Protein 3OCJ (pdb70)

Solvent-accessible surface area: 14126 Å² total

Foldseek 3Di:
DDPVVVDPLVVLLVCLVQLLCLLVVVADDVPAGSVRLNVLSVLLVVDPVSSVLQRPQADALVRLACLLPDDQPDDDGDPSRSCVSPAAPVSVFVNVQLVVLLVVCQVQAAAQFEEEEVQQQAHSVLPHDCPHHHNYAYEHEEQDVVSVVNNLVVCVPGPCSVRYDYYNDDLLPQAAAQAGQEYEYEDDQLLDQDLVSVLSSLLSVLRNHHAFGKYKYKFFADDVVVDVQTQFDVQHDVVSNVVNCSCCVRRSVHSSHNHDDPVSVVVSNVVSQWDDKDWDADPRRGMIMIMTTHHD

B-factor: mean 21.92, std 10.04, range [8.94, 68.13]

Secondary structure (DSSP, 8-state):
------S-HHHHHH--HHHHHHHHHH--BTTB-HHHHHHHHHHHHHSHHHHHHHHHSS--HHHHHHHHHPPTT-S---HHHHHHHHH-HHHHHHHHHHHHHHHHHHHH--TT-EEEETT----TGGGS--TT-TT-EEEEEES-HHHHHHHHHHHTTSTTGGGEEEEE--GGG----S-EEEEE--SSGGG---HHHHHHHHHHHHHHEEEEEEEEEE-PPPPTTT-TT------S-HHHHHHHHHIIIIII--S------HHHHHHHHHHTT-EEEEEE--TTSSS-EEEEEPP-

InterPro domains:
  IPR029063 S-adenosyl-L-methionine-dependent methyltransferase superfamily [G3DSA:3.40.50.150] (1-302)
  IPR029063 S-adenosyl-L-methionine-dependent methyltransferase superfamily [SSF53335] (98-298)
  IPR041698 Methyltransferase domain 25 [PF13649] (125-218)

Radius of gyration: 19.68 Å; Cα contacts (8 Å, |Δi|>4): 519; chains: 1; bounding box: 45×53×44 Å

CATH classification: 3.40.50.150

Structure (mmCIF, N/CA/C/O backbone):
data_3OCJ
#
_entry.id   3OCJ
#
_cell.length_a   48.233
_cell.length_b   49.312
_cell.length_c   145.053
_cell.angle_alpha   90.00
_cell.angle_beta   90.00
_cell.angle_gamma   90.00
#
_symmetry.space_group_name_H-M   'P 2 2 21'
#
loop_
_entity.id
_entity.type
_entity.pdbx_description
1 polymer 'Putative exported protein'
2 non-polymer GLYCEROL
3 non-polymer 'PALMITIC ACID'
4 water water
#
loop_
_atom_site.group_PDB
_atom_site.id
_atom_site.type_symbol
_atom_site.label_atom_id
_atom_site.label_alt_id
_atom_site.label_comp_id
_atom_site.label_asym_id
_atom_site.label_entity_id
_atom_site.label_seq_id
_atom_site.pdbx_PDB_ins_code
_atom_site.Cartn_x
_atom_site.Cartn_y
_atom_site.Cartn_z
_atom_site.occupancy
_atom_site.B_iso_or_equiv
_atom_site.auth_seq_id
_atom_site.auth_comp_id
_atom_site.auth_asym_id
_atom_site.auth_atom_id
_atom_site.pdbx_PDB_model_num
ATOM 1 N N . ALA A 1 3 ? 15.263 13.871 36.210 1.00 30.26 0 ALA A N 1
ATOM 2 C CA . ALA A 1 3 ? 15.321 15.256 35.745 1.00 30.41 0 ALA A CA 1
ATOM 3 C C . ALA A 1 3 ? 16.737 15.825 35.817 1.00 29.28 0 ALA A C 1
ATOM 4 O O . ALA A 1 3 ? 17.560 15.384 36.623 1.00 28.08 0 ALA A O 1
ATOM 14 N N . SER A 1 5 ? 17.886 18.657 36.911 1.00 24.24 2 SER A N 1
ATOM 15 C CA . SER A 1 5 ? 18.181 19.194 38.238 1.00 26.51 2 SER A CA 1
ATOM 16 C C . SER A 1 5 ? 17.066 18.756 39.172 1.00 24.00 2 SER A C 1
ATOM 17 O O . SER A 1 5 ? 15.964 18.457 38.712 1.00 29.83 2 SER A O 1
ATOM 20 N N . PRO A 1 6 ? 17.326 18.715 40.484 1.00 27.90 3 PRO A N 1
ATOM 21 C CA . PRO A 1 6 ? 18.528 19.096 41.235 1.00 20.84 3 PRO A CA 1
ATOM 22 C C . PRO A 1 6 ? 19.826 18.358 40.893 1.00 28.98 3 PRO A C 1
ATOM 23 O O . PRO A 1 6 ? 19.788 17.161 40.578 1.00 27.95 3 PRO A O 1
ATOM 27 N N . SER A 1 7 ? 20.947 19.082 41.015 1.00 18.26 4 SER A N 1
ATOM 28 C CA . SER A 1 7 ? 22.300 18.618 40.689 1.00 25.96 4 SER A CA 1
ATOM 29 C C . SER A 1 7 ? 22.398 17.685 39.480 1.00 38.42 4 SER A C 1
ATOM 30 O O . SER A 1 7 ? 21.909 16.552 39.515 1.00 53.06 4 SER A O 1
ATOM 33 N N . SER A 1 11 ? 22.591 23.453 41.372 1.00 51.52 8 SER A N 1
ATOM 34 C CA . SER A 1 11 ? 21.496 23.827 42.252 1.00 40.34 8 SER A CA 1
ATOM 35 C C . SER A 1 11 ? 20.925 22.617 42.958 1.00 33.08 8 SER A C 1
ATOM 36 O O . SER A 1 11 ? 20.452 21.676 42.319 1.00 24.27 8 SER A O 1
ATOM 39 N N . HIS A 1 12 ? 20.980 22.685 44.282 1.00 17.93 9 HIS A N 1
ATOM 40 C CA . HIS A 1 12 ? 20.440 21.703 45.211 1.00 19.91 9 HIS A CA 1
ATOM 41 C C . HIS A 1 12 ? 18.947 21.919 45.493 1.00 20.12 9 HIS A C 1
ATOM 42 O O . HIS A 1 12 ? 18.379 21.273 46.364 1.00 32.09 9 HIS A O 1
ATOM 49 N N . ARG A 1 13 ? 18.327 22.837 44.766 1.00 17.92 10 ARG A N 1
ATOM 50 C CA . ARG A 1 13 ? 16.925 23.173 45.008 1.00 15.96 10 ARG A CA 1
ATOM 51 C C . ARG A 1 13 ? 16.030 22.326 44.122 1.00 14.72 10 ARG A C 1
ATOM 52 O O . ARG A 1 13 ? 16.488 21.759 43.137 1.00 18.41 10 ARG A O 1
ATOM 60 N N . ALA A 1 14 ? 14.751 22.247 44.471 1.00 15.05 11 ALA A N 1
ATOM 61 C CA . ALA A 1 14 ? 13.778 21.668 43.548 1.00 14.79 11 ALA A CA 1
ATOM 62 C C . ALA A 1 14 ? 13.772 22.456 42.243 1.00 14.62 11 ALA A C 1
ATOM 63 O O . ALA A 1 14 ? 13.873 23.689 42.243 1.00 14.84 11 ALA A O 1
ATOM 65 N N . ALA A 1 15 ? 13.620 21.756 41.122 1.00 14.17 12 ALA A N 1
ATOM 66 C CA . ALA A 1 15 ? 13.554 22.437 39.835 1.00 16.74 12 ALA A CA 1
ATOM 67 C C . ALA A 1 15 ? 12.424 23.466 39.796 1.00 13.77 12 ALA A C 1
ATOM 68 O O . ALA A 1 15 ? 12.564 24.525 39.178 1.00 16.30 12 ALA A O 1
ATOM 70 N N . SER A 1 16 ? 11.314 23.184 40.468 1.00 13.64 13 SER A N 1
ATOM 71 C CA . SER A 1 16 ? 10.209 24.130 40.482 1.00 17.04 13 SER A CA 1
ATOM 72 C C . SER A 1 16 ? 10.626 25.459 41.124 1.00 16.69 13 SER A C 1
ATOM 73 O O . SER A 1 16 ? 10.160 26.520 40.727 1.00 16.94 13 SER A O 1
ATOM 76 N N . ALA A 1 17 ? 11.501 25.405 42.130 1.00 15.74 14 ALA A N 1
ATOM 77 C CA . ALA A 1 17 ? 11.945 26.634 42.787 1.00 14.18 14 ALA A CA 1
ATOM 78 C C . ALA A 1 17 ? 12.838 27.448 41.853 1.00 14.00 14 ALA A C 1
ATOM 79 O O . ALA A 1 17 ? 12.668 28.668 41.719 1.00 17.20 14 ALA A O 1
ATOM 81 N N . ASP A 1 18 ? 13.793 26.792 41.205 1.00 14.38 15 ASP A N 1
ATOM 82 C CA . ASP A 1 18 ? 14.644 27.491 40.246 1.00 14.16 15 ASP A CA 1
ATOM 83 C C . ASP A 1 18 ? 13.831 28.013 39.062 1.00 15.90 15 ASP A C 1
ATOM 84 O O . ASP A 1 18 ? 14.078 29.121 38.570 1.00 15.73 15 ASP A O 1
ATOM 89 N N . LEU A 1 19 ? 12.844 27.238 38.620 1.00 16.21 16 LEU A N 1
ATOM 90 C CA . LEU A 1 19 ? 12.014 27.669 37.496 1.00 17.65 16 LEU A CA 1
ATOM 91 C C . LEU A 1 19 ? 11.288 28.967 37.826 1.00 17.05 16 LEU A C 1
ATOM 92 O O . LEU A 1 19 ? 11.245 29.884 37.010 1.00 17.96 16 LEU A O 1
ATOM 97 N N . ALA A 1 20 ? 10.706 29.052 39.018 1.00 16.65 17 ALA A N 1
ATOM 98 C CA . ALA A 1 20 ? 9.998 30.267 39.387 1.00 17.06 17 ALA A CA 1
ATOM 99 C C . ALA A 1 20 ? 10.932 31.468 39.296 1.00 16.99 17 ALA A C 1
ATOM 100 O O . ALA A 1 20 ? 10.515 32.554 38.903 1.00 18.98 17 ALA A O 1
ATOM 102 N N . GLY A 1 21 ? 12.192 31.267 39.681 1.00 17.97 18 GLY A N 1
ATOM 103 C CA . GLY A 1 21 ? 13.196 32.317 39.592 1.00 18.12 18 GLY A CA 1
ATOM 104 C C . GLY A 1 21 ? 13.489 32.717 38.154 1.00 17.32 18 GLY A C 1
ATOM 105 O O . GLY A 1 21 ? 13.563 33.907 37.828 1.00 19.85 18 GLY A O 1
ATOM 114 N N . VAL A 1 23 ? 11.541 32.377 35.606 1.00 18.49 20 VAL A N 1
ATOM 115 C CA . VAL A 1 23 ? 10.346 33.037 35.090 1.00 20.47 20 VAL A CA 1
ATOM 116 C C . VAL A 1 23 ? 10.258 34.478 35.591 1.00 20.03 20 VAL A C 1
ATOM 117 O O . VAL A 1 23 ? 9.945 35.384 34.820 1.00 20.55 20 VAL A O 1
ATOM 121 N N A ARG A 1 24 ? 10.537 34.683 36.875 0.44 19.03 21 ARG A N 1
ATOM 122 N N B ARG A 1 24 ? 10.541 34.681 36.877 0.56 18.53 21 ARG A N 1
ATOM 123 C CA A ARG A 1 24 ? 10.564 36.030 37.438 0.44 22.15 21 ARG A CA 1
ATOM 124 C CA B ARG A 1 24 ? 10.560 36.027 37.449 0.56 22.07 21 ARG A CA 1
ATOM 125 C C A ARG A 1 24 ? 11.541 36.920 36.681 0.44 22.71 21 ARG A C 1
ATOM 126 C C B ARG A 1 24 ? 11.549 36.928 36.714 0.56 22.60 21 ARG A C 1
ATOM 127 O O A ARG A 1 24 ? 11.213 38.051 36.321 0.44 24.41 21 ARG A O 1
ATOM 128 O O B ARG A 1 24 ? 11.234 38.073 36.396 0.56 25.14 21 ARG A O 1
ATOM 143 N N . GLN A 1 25 ? 12.743 36.405 36.445 1.00 21.11 22 GLN A N 1
ATOM 144 C CA . GLN A 1 25 ? 13.779 37.169 35.746 1.00 22.71 22 GLN A CA 1
ATOM 145 C C . GLN A 1 25 ? 13.365 37.537 34.322 1.00 27.41 22 GLN A C 1
ATOM 146 O O . GLN A 1 25 ? 13.620 38.648 33.860 1.00 22.48 22 GLN A O 1
ATOM 152 N N . ALA A 1 26 ? 12.724 36.605 33.629 1.00 20.36 23 ALA A N 1
ATOM 153 C CA . ALA A 1 26 ? 12.247 36.875 32.281 1.00 20.63 23 ALA A CA 1
ATOM 154 C C . ALA A 1 26 ? 11.134 37.917 32.321 1.00 24.88 23 ALA A C 1
ATOM 155 O O . ALA A 1 26 ? 11.069 38.801 31.459 1.00 23.76 23 ALA A O 1
ATOM 157 N N . ARG A 1 27 ? 10.260 37.814 33.320 1.00 19.92 24 ARG A N 1
ATOM 158 C CA . ARG A 1 27 ? 9.171 38.774 33.461 1.00 21.60 24 ARG A CA 1
ATOM 159 C C . ARG A 1 27 ? 9.726 40.176 33.694 1.00 26.70 24 ARG A C 1
ATOM 160 O O . ARG A 1 27 ? 9.236 41.149 33.115 1.00 25.44 24 ARG A O 1
ATOM 168 N N . GLN A 1 28 ? 10.759 40.278 34.527 1.00 27.92 25 GLN A N 1
ATOM 169 C CA A GLN A 1 28 ? 11.367 41.575 34.790 0.59 31.30 25 GLN A CA 1
ATOM 170 C CA B GLN A 1 28 ? 11.413 41.557 34.803 0.41 32.37 25 GLN A CA 1
ATOM 171 C C . GLN A 1 28 ? 11.996 42.166 33.534 1.00 31.05 25 GLN A C 1
ATOM 172 O O . GLN A 1 28 ? 11.910 43.370 33.307 1.00 33.93 25 GLN A O 1
ATOM 183 N N . ARG A 1 29 ? 12.612 41.323 32.711 1.00 24.35 26 ARG A N 1
ATOM 184 C CA . ARG A 1 29 ? 13.209 41.798 31.470 1.00 25.93 26 ARG A CA 1
ATOM 185 C C . ARG A 1 29 ? 12.148 42.352 30.526 1.00 30.39 26 ARG A C 1
ATOM 186 O O . ARG A 1 29 ? 12.410 43.290 29.774 1.00 32.94 26 ARG A O 1
ATOM 194 N N . ILE A 1 30 ? 10.952 41.770 30.569 1.00 27.18 27 ILE A N 1
ATOM 195 C CA . ILE A 1 30 ? 9.839 42.253 29.757 1.00 27.14 27 ILE A CA 1
ATOM 196 C C . ILE A 1 30 ? 9.352 43.602 30.281 1.00 28.06 27 ILE A C 1
ATOM 197 O O . ILE A 1 30 ? 9.225 44.565 29.522 1.00 31.55 27 ILE A O 1
ATOM 202 N N . LEU A 1 31 ? 9.081 43.664 31.580 1.00 26.68 28 LEU A N 1
ATOM 203 C CA . LEU A 1 31 ? 8.537 44.875 32.189 1.00 29.97 28 LEU A CA 1
ATOM 204 C C . LEU A 1 31 ? 9.494 46.059 32.100 1.00 39.90 28 LEU A C 1
ATOM 205 O O . LEU A 1 31 ? 9.063 47.199 31.925 1.00 37.11 28 LEU A O 1
ATOM 210 N N . LEU A 1 32 ? 10.789 45.787 32.223 1.00 40.54 29 LEU A N 1
ATOM 211 C CA . LEU A 1 32 ? 11.795 46.844 32.218 1.00 47.44 29 LEU A CA 1
ATOM 212 C C . LEU A 1 32 ? 12.144 47.336 30.815 1.00 49.46 29 LEU A C 1
ATOM 213 O O . LEU A 1 32 ? 12.541 48.489 30.641 1.00 53.59 2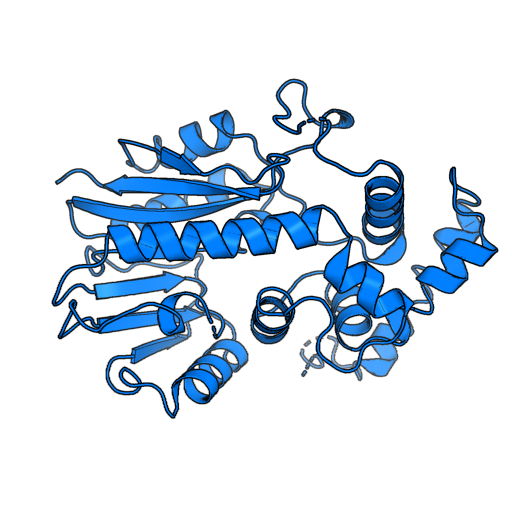9 LEU A O 1
ATOM 218 N N . GLN A 1 33 ? 11.997 46.468 29.818 1.00 37.45 30 GLN A N 1
ATOM 219 C CA . GLN A 1 33 ? 12.417 46.801 28.458 1.00 36.04 30 GLN A CA 1
ATOM 220 C C . GLN A 1 33 ? 11.255 47.198 27.542 1.00 39.46 30 GLN A C 1
ATOM 221 O O . GLN A 1 33 ? 11.461 47.825 26.504 1.00 42.80 30 GLN A O 1
ATOM 227 N N . GLY A 1 34 ? 10.039 46.828 27.933 1.00 37.71 31 GLY A N 1
ATOM 228 C CA . GLY A 1 34 ? 8.840 47.277 27.244 1.00 35.35 31 GLY A CA 1
ATOM 229 C C . GLY A 1 34 ? 8.530 46.639 25.902 1.00 34.50 31 GLY A C 1
ATOM 230 O O . GLY A 1 34 ? 9.040 45.568 25.573 1.00 30.04 31 GLY A O 1
ATOM 231 N N . ASN A 1 35 ? 7.681 47.312 25.128 1.00 30.46 32 ASN A N 1
ATOM 232 C CA . ASN A 1 35 ? 7.209 46.812 23.842 1.00 25.88 32 ASN A CA 1
ATOM 233 C C . ASN A 1 35 ? 8.329 46.539 22.836 1.00 28.00 32 ASN A C 1
ATOM 234 O O . ASN A 1 35 ? 9.397 47.148 22.895 1.00 35.53 32 ASN A O 1
ATOM 239 N N . VAL A 1 36 ? 8.074 45.618 21.914 1.00 26.07 33 VAL A N 1
ATOM 240 C CA . VAL A 1 36 ? 8.909 45.461 20.729 1.00 33.82 33 VAL A CA 1
ATOM 241 C C . VAL A 1 36 ? 7.973 45.454 19.525 1.00 33.89 33 VAL A C 1
ATOM 242 O O . VAL A 1 36 ? 6.771 45.242 19.680 1.00 31.90 33 VAL A O 1
ATOM 246 N N . PRO A 1 37 ? 8.510 45.699 18.321 1.00 36.50 34 PRO A N 1
ATOM 247 C CA . PRO A 1 37 ? 7.643 45.677 17.138 1.00 40.03 34 PRO A CA 1
ATOM 248 C C . PRO A 1 37 ? 6.896 44.351 17.011 1.00 40.58 34 PRO A C 1
ATOM 249 O O . PRO A 1 37 ? 7.529 43.303 16.877 1.00 39.99 34 PRO A O 1
ATOM 253 N N . GLY A 1 38 ? 5.568 44.399 17.067 1.00 39.35 35 GLY A N 1
ATOM 254 C CA . GLY A 1 38 ? 4.754 43.209 16.889 1.00 38.59 35 GLY A CA 1
ATOM 255 C C . GLY A 1 38 ? 4.308 42.544 18.182 1.00 33.53 35 GLY A C 1
ATOM 256 O O . GLY A 1 38 ? 3.362 41.756 18.182 1.00 35.11 35 GLY A O 1
ATOM 257 N N . PHE A 1 39 ? 4.985 42.863 19.281 1.00 30.76 36 PHE A N 1
ATOM 258 C CA . PHE A 1 39 ? 4.690 42.247 20.571 1.00 27.05 36 PHE A CA 1
ATOM 259 C C . PHE A 1 39 ? 4.762 43.260 21.709 1.00 25.48 36 PHE A C 1
ATOM 260 O O . PHE A 1 39 ? 5.852 43.617 22.154 1.00 26.57 36 PHE A O 1
ATOM 268 N N . ASP A 1 40 ? 3.608 43.719 22.188 1.00 29.15 37 ASP A N 1
ATOM 269 C CA . ASP A 1 40 ? 3.599 44.619 23.336 1.00 27.17 37 ASP A CA 1
ATOM 270 C C . ASP A 1 40 ? 3.864 43.828 24.614 1.00 26.32 37 ASP A C 1
ATOM 271 O O . ASP A 1 40 ? 3.980 42.597 24.572 1.00 24.85 37 ASP A O 1
ATOM 276 N N . VAL A 1 41 ? 3.997 44.533 25.734 1.00 27.22 38 VAL A N 1
ATOM 277 C CA . VAL A 1 41 ? 4.330 43.909 27.015 1.00 26.05 38 VAL A CA 1
ATOM 278 C C . VAL A 1 41 ? 3.378 42.770 27.383 1.00 27.55 38 VAL A C 1
ATOM 279 O O . VAL A 1 41 ? 3.815 41.683 27.781 1.00 25.25 38 VAL A O 1
ATOM 283 N N . ALA A 1 42 ? 2.079 43.022 27.253 1.00 26.66 39 ALA A N 1
ATOM 284 C CA . ALA A 1 42 ? 1.074 42.007 27.549 1.00 31.35 39 ALA A CA 1
ATOM 285 C C . ALA A 1 42 ? 1.283 40.757 26.704 1.00 26.76 39 ALA A C 1
ATOM 286 O O . ALA A 1 42 ? 1.197 39.637 27.207 1.00 26.99 39 ALA A O 1
ATOM 288 N N . ARG A 1 43 ? 1.568 40.949 25.419 1.00 26.41 40 ARG A N 1
ATOM 289 C CA . ARG A 1 43 ? 1.772 39.825 24.515 1.00 23.37 40 ARG A CA 1
ATOM 290 C C . ARG A 1 43 ? 3.024 39.043 24.900 1.00 22.88 40 ARG A C 1
ATOM 291 O O . ARG A 1 43 ? 3.026 37.816 24.882 1.00 23.90 40 ARG A O 1
ATOM 299 N N . GLN A 1 44 ? 4.081 39.759 25.270 1.00 23.46 41 GLN A N 1
ATOM 300 C CA . GLN A 1 44 ? 5.315 39.115 25.698 1.00 23.83 41 GLN A CA 1
ATOM 301 C C . GLN A 1 44 ? 5.082 38.275 26.945 1.00 22.23 41 GLN A C 1
ATOM 302 O O . GLN A 1 44 ? 5.645 37.183 27.086 1.00 20.92 41 GLN A O 1
ATOM 308 N N . ILE A 1 45 ? 4.251 38.787 27.847 1.00 23.03 42 ILE A N 1
ATOM 309 C CA . ILE A 1 45 ? 3.923 38.065 29.068 1.00 23.37 42 ILE A CA 1
ATOM 310 C C . ILE A 1 45 ? 3.145 36.799 28.722 1.00 22.33 42 ILE A C 1
ATOM 311 O O . ILE A 1 45 ? 3.359 35.747 29.326 1.00 22.80 42 ILE A O 1
ATOM 316 N N . GLU A 1 46 ? 2.266 36.894 27.728 1.00 23.97 43 GLU A N 1
ATOM 317 C CA . GLU A 1 46 ? 1.555 35.716 27.239 1.00 24.24 43 GLU A CA 1
ATOM 318 C C . GLU A 1 46 ? 2.517 34.685 26.649 1.00 21.97 43 GLU A C 1
ATOM 319 O O . GLU A 1 46 ? 2.348 33.481 26.842 1.00 23.81 43 GLU A O 1
ATOM 325 N N . LEU A 1 47 ? 3.519 35.156 25.916 1.00 22.14 44 LEU A N 1
ATOM 326 C CA . LEU A 1 47 ? 4.516 34.255 25.355 1.00 21.5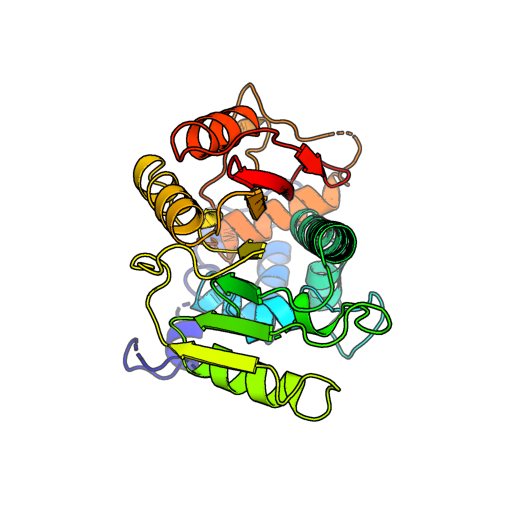3 44 LEU A CA 1
ATOM 327 C C . LEU A 1 47 ? 5.294 33.554 26.470 1.00 18.94 44 LEU A C 1
ATOM 328 O O . LEU A 1 47 ? 5.525 32.345 26.413 1.00 18.96 44 LEU A O 1
ATOM 333 N N . LEU A 1 48 ? 5.691 34.314 27.482 1.00 18.83 45 LEU A N 1
ATOM 334 C CA . LEU A 1 48 ? 6.399 33.747 28.626 1.00 18.91 45 LEU A CA 1
ATOM 335 C C . LEU A 1 48 ? 5.545 32.679 29.316 1.00 20.43 45 LEU A C 1
ATOM 336 O O . LEU A 1 48 ? 6.049 31.617 29.694 1.00 19.09 45 LEU A O 1
ATOM 341 N N A HIS A 1 49 ? 4.256 32.960 29.479 0.45 20.46 46 HIS A N 1
ATOM 342 N N B HIS A 1 49 ? 4.254 32.952 29.464 0.55 20.12 46 HIS A N 1
ATOM 343 C CA A HIS A 1 49 ? 3.340 31.987 30.062 0.45 22.86 46 HIS A CA 1
ATOM 344 C CA B HIS A 1 49 ? 3.343 31.987 30.066 0.55 22.96 46 HIS A CA 1
ATOM 345 C C A HIS A 1 49 ? 3.290 30.709 29.231 0.45 20.94 46 HIS A C 1
ATOM 346 C C B HIS A 1 49 ? 3.259 30.710 29.232 0.55 20.82 46 HIS A C 1
ATOM 347 O O A HIS A 1 49 ? 3.289 29.604 29.777 0.45 22.37 46 HIS A O 1
ATOM 348 O O B HIS A 1 49 ? 3.208 29.606 29.778 0.55 22.29 46 HIS A O 1
ATOM 361 N N . GLY A 1 50 ? 3.242 30.863 27.912 1.00 20.77 47 GLY A N 1
ATOM 362 C CA . GLY A 1 50 ? 3.232 29.721 27.015 1.00 21.12 47 GLY A CA 1
ATOM 363 C C . GLY A 1 50 ? 4.465 28.858 27.229 1.00 20.70 47 GLY A C 1
ATOM 364 O O . GLY A 1 50 ? 4.373 27.630 27.304 1.00 24.39 47 GLY A O 1
ATOM 365 N N . LEU A 1 51 ? 5.628 29.494 27.341 1.00 20.48 48 LEU A N 1
ATOM 366 C CA . LEU A 1 51 ? 6.849 28.758 27.650 1.00 20.87 48 LEU A CA 1
ATOM 367 C C . LEU A 1 51 ? 6.730 28.001 28.962 1.00 19.58 48 LEU A C 1
ATOM 368 O O . LEU A 1 51 ? 7.074 26.821 29.046 1.00 19.70 48 LEU A O 1
ATOM 373 N N . ALA A 1 52 ? 6.253 28.687 29.995 1.00 17.11 49 ALA A N 1
ATOM 374 C CA . ALA A 1 52 ? 6.208 28.103 31.328 1.00 20.28 49 ALA A CA 1
ATOM 375 C C . ALA A 1 52 ? 5.197 26.962 31.444 1.00 22.75 49 ALA A C 1
ATOM 376 O O . ALA A 1 52 ? 5.307 26.124 32.341 1.00 22.02 49 ALA A O 1
ATOM 378 N N . GLU A 1 53 ? 4.215 26.941 30.548 1.00 20.27 50 GLU A N 1
ATOM 379 C CA . GLU A 1 53 ? 3.188 25.905 30.554 1.00 21.79 50 GLU A CA 1
ATOM 380 C C . GLU A 1 53 ? 3.620 24.667 29.779 1.00 18.24 50 GLU A C 1
ATOM 381 O O . GLU A 1 53 ? 2.958 23.631 29.848 1.00 23.34 50 GLU A O 1
ATOM 387 N N . SER A 1 54 ? 4.736 24.778 29.062 1.00 16.44 51 SER A N 1
ATOM 388 C CA . SER A 1 54 ? 5.233 23.715 28.201 1.00 17.05 51 SER A CA 1
ATOM 389 C C . SER A 1 54 ? 6.355 22.939 28.876 1.00 15.14 51 SER A C 1
ATOM 390 O O . SER A 1 54 ? 7.229 23.534 29.499 1.00 17.07 51 SER A O 1
ATOM 393 N N . GLU A 1 55 ? 6.357 21.617 28.737 1.00 15.20 52 GLU A N 1
ATOM 394 C CA . GLU A 1 55 ? 7.468 20.838 29.283 1.00 17.12 52 GLU A CA 1
ATOM 395 C C . GLU A 1 55 ? 8.804 21.275 28.670 1.00 14.25 52 GLU A C 1
ATOM 396 O O . GLU A 1 55 ? 9.782 21.496 29.383 1.00 16.26 52 GLU A O 1
ATOM 402 N N . LEU A 1 56 ? 8.855 21.396 27.343 1.00 14.18 53 LEU A N 1
ATOM 403 C CA . LEU A 1 56 ? 10.075 21.840 26.681 1.00 13.75 53 LEU A CA 1
ATOM 404 C C . LEU A 1 56 ? 10.409 23.284 27.068 1.00 14.19 53 LEU A C 1
ATOM 405 O O . LEU A 1 56 ? 11.566 23.627 27.320 1.00 12.64 53 LEU A O 1
ATOM 410 N N . GLY A 1 57 ? 9.381 24.122 27.118 1.00 13.76 54 GLY A N 1
ATOM 411 C CA . GLY A 1 57 ? 9.547 25.511 27.489 1.00 12.45 54 GLY A CA 1
ATOM 412 C C . GLY A 1 57 ? 10.166 25.669 28.864 1.00 13.53 54 GLY A C 1
ATOM 413 O O . GLY A 1 57 ? 11.059 26.493 29.045 1.00 13.58 54 GLY A O 1
ATOM 414 N N . ARG A 1 58 ? 9.675 24.890 29.830 1.00 12.94 55 ARG A N 1
ATOM 415 C CA . ARG A 1 58 ? 10.223 24.926 31.181 1.00 14.29 55 ARG A CA 1
ATOM 416 C C . ARG A 1 58 ? 11.671 24.468 31.195 1.00 14.82 55 ARG A C 1
ATOM 417 O O . ARG A 1 58 ? 12.512 25.067 31.877 1.00 13.88 55 ARG A O 1
ATOM 425 N N . PHE A 1 59 ? 11.969 23.411 30.444 1.00 12.38 56 PHE A N 1
ATOM 426 C CA . PHE A 1 59 ? 13.338 22.914 30.376 1.00 12.68 56 PHE A CA 1
ATOM 427 C C . PHE A 1 59 ? 14.275 24.001 29.836 1.00 15.25 56 PHE A C 1
ATOM 428 O O . PHE A 1 59 ? 15.375 24.212 30.356 1.00 13.46 56 PHE A O 1
ATOM 436 N N . LEU A 1 60 ? 13.839 24.698 28.796 1.00 12.57 57 LEU A N 1
ATOM 437 C CA . LEU A 1 60 ? 14.645 25.765 28.215 1.00 11.24 57 LEU A CA 1
ATOM 438 C C . LEU A 1 60 ? 14.791 26.965 29.146 1.00 11.96 57 LEU A C 1
ATOM 439 O O . LEU A 1 60 ? 15.868 27.536 29.239 1.00 12.77 57 LEU A O 1
ATOM 444 N N . LEU A 1 61 ? 13.725 27.335 29.852 1.00 12.08 58 LEU A N 1
ATOM 445 C CA . LEU A 1 61 ? 13.825 28.453 30.785 1.00 13.23 58 LEU A CA 1
ATOM 446 C C . LEU A 1 61 ? 14.851 28.135 31.866 1.00 13.74 58 LEU A C 1
ATOM 447 O O . LEU A 1 61 ? 15.629 29.001 32.264 1.00 14.93 58 LEU A O 1
ATOM 452 N N . LEU A 1 62 ? 14.836 26.887 32.330 1.00 11.77 59 LEU A N 1
ATOM 453 C CA . LEU A 1 62 ? 15.718 26.450 33.422 1.00 13.77 59 LEU A CA 1
ATOM 454 C C . LEU A 1 62 ? 17.156 26.292 32.967 1.00 11.68 59 LEU A C 1
ATOM 455 O O . LEU A 1 62 ? 18.084 26.774 33.628 1.00 13.42 59 LEU A O 1
ATOM 460 N N . TYR A 1 63 ? 17.350 25.593 31.850 1.00 11.16 60 TYR A N 1
ATOM 461 C CA . TYR A 1 63 ? 18.685 25.114 31.484 1.00 11.28 60 TYR A CA 1
ATOM 462 C C . TYR A 1 63 ? 19.280 25.783 30.252 1.00 13.66 60 TYR A C 1
ATOM 463 O O . TYR A 1 63 ? 20.472 25.630 29.972 1.00 15.07 60 TYR A O 1
ATOM 472 N N . ARG A 1 64 ? 18.442 26.478 29.481 1.00 13.34 61 ARG A N 1
ATOM 473 C CA . ARG A 1 64 ? 18.913 27.348 28.399 1.00 13.28 61 ARG A CA 1
ATOM 474 C C . ARG A 1 64 ? 19.703 26.603 27.319 1.00 13.23 61 ARG A C 1
ATOM 475 O O . ARG A 1 64 ? 20.588 27.151 26.668 1.00 14.37 61 ARG A O 1
ATOM 483 N N . GLY A 1 65 ? 19.341 25.344 27.130 1.00 12.33 62 GLY A N 1
ATOM 484 C CA . GLY A 1 65 ? 19.887 24.532 26.057 1.00 13.68 62 GLY A CA 1
ATOM 485 C C . GLY A 1 65 ? 19.099 23.238 25.962 1.00 14.86 62 GLY A C 1
ATOM 486 O O . GLY A 1 65 ? 18.154 23.015 26.726 1.00 15.24 62 GLY A O 1
ATOM 487 N N . LEU A 1 66 ? 19.479 22.385 25.020 1.00 16.53 63 LEU A N 1
ATOM 488 C CA . LEU A 1 66 ? 18.803 21.116 24.822 1.00 15.48 63 LEU A CA 1
ATOM 489 C C . LEU A 1 66 ? 19.629 19.971 25.372 1.00 18.10 63 LEU A C 1
ATOM 490 O O . LEU A 1 66 ? 20.858 19.969 25.254 1.00 26.40 63 LEU A O 1
ATOM 495 N N . ASN A 1 67 ? 18.956 18.993 25.963 1.00 15.65 64 ASN A N 1
ATOM 496 C CA . ASN A 1 67 ? 19.612 17.745 26.321 1.00 14.98 64 ASN A CA 1
ATOM 497 C C . ASN A 1 67 ? 19.218 16.663 25.324 1.00 14.85 64 ASN A C 1
ATOM 498 O O . ASN A 1 67 ? 18.558 16.938 24.307 1.00 14.92 64 ASN A O 1
ATOM 503 N N . ALA A 1 68 ? 19.582 15.426 25.632 1.00 15.17 65 ALA A N 1
ATOM 504 C CA . ALA A 1 68 ? 19.328 14.329 24.702 1.00 16.57 65 ALA A CA 1
ATOM 505 C C . ALA A 1 68 ? 17.831 14.144 24.480 1.00 16.27 65 ALA A C 1
ATOM 506 O O . ALA A 1 68 ? 17.372 14.020 23.340 1.00 17.09 65 ALA A O 1
ATOM 508 N N .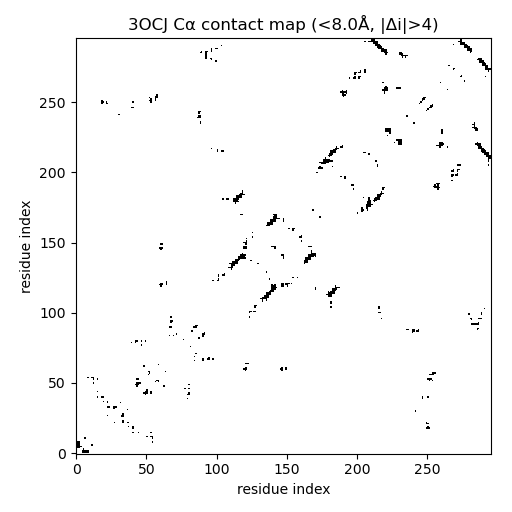 GLU A 1 69 ? 17.074 14.121 25.574 1.00 15.92 66 GLU A N 1
ATOM 509 C CA . GLU A 1 69 ? 15.636 13.907 25.473 1.00 17.35 66 GLU A CA 1
ATOM 510 C C . GLU A 1 69 ? 14.983 14.967 24.606 1.00 13.57 66 GLU A C 1
ATOM 511 O O . GLU A 1 69 ? 14.242 14.650 23.673 1.00 17.11 66 GLU A O 1
ATOM 517 N N . TRP A 1 70 ? 15.244 16.235 24.910 1.00 15.69 67 TRP A N 1
ATOM 518 C CA . TRP A 1 70 ? 14.555 17.303 24.200 1.00 16.55 67 TRP A CA 1
ATOM 519 C C . TRP A 1 70 ? 15.046 17.533 22.773 1.00 16.34 67 TRP A C 1
ATOM 520 O O . TRP A 1 70 ? 14.265 17.924 21.898 1.00 17.31 67 TRP A O 1
ATOM 531 N N . THR A 1 71 ? 16.323 17.269 22.514 1.00 15.33 68 THR A N 1
ATOM 532 C CA . THR A 1 71 ? 16.789 17.259 21.137 1.00 16.01 68 THR A CA 1
ATOM 533 C C . THR A 1 71 ? 16.013 16.218 20.328 1.00 14.55 68 THR A C 1
ATOM 534 O O . THR A 1 71 ? 15.501 16.510 19.240 1.00 15.55 68 THR A O 1
ATOM 538 N N . HIS A 1 72 ? 15.910 15.009 20.867 1.00 16.14 69 HIS A N 1
ATOM 539 C CA . HIS A 1 72 ? 15.189 13.959 20.164 1.00 17.09 69 HIS A CA 1
ATOM 540 C C . HIS A 1 72 ? 13.736 14.356 19.926 1.00 16.11 69 HIS A C 1
ATOM 541 O O . HIS A 1 72 ? 13.237 14.289 18.803 1.00 16.74 69 HIS A O 1
ATOM 548 N N . ARG A 1 73 ? 13.055 14.750 20.997 1.00 17.44 70 ARG A N 1
ATOM 549 C CA . ARG A 1 73 ? 11.623 15.008 20.911 1.00 17.92 70 ARG A CA 1
ATOM 550 C C . ARG A 1 73 ? 11.345 16.197 19.994 1.00 20.07 70 ARG A C 1
ATOM 551 O O . ARG A 1 73 ? 10.384 16.199 19.225 1.00 20.67 70 ARG A O 1
ATOM 559 N N . LEU A 1 74 ? 12.206 17.203 20.056 1.00 19.81 71 LEU A N 1
ATOM 560 C CA . LEU A 1 74 ? 12.054 18.361 19.200 1.00 19.27 71 LEU A CA 1
ATOM 561 C C . LEU A 1 74 ? 12.360 18.022 17.742 1.00 18.16 71 LEU A C 1
ATOM 562 O O . LEU A 1 74 ? 11.569 18.325 16.840 1.00 22.12 71 LEU A O 1
ATOM 567 N N A VAL A 1 75 ? 13.497 17.375 17.513 0.68 18.20 72 VAL A N 1
ATOM 568 N N B VAL A 1 75 ? 13.505 17.387 17.495 0.32 17.92 72 VAL A N 1
ATOM 569 C CA A VAL A 1 75 ? 13.941 17.124 16.151 0.68 16.77 72 VAL A CA 1
ATOM 570 C CA B VAL A 1 75 ? 13.924 17.133 16.117 0.32 16.84 72 VAL A CA 1
ATOM 571 C C A VAL A 1 75 ? 13.057 16.131 15.392 0.68 19.78 72 VAL A C 1
ATOM 572 C C B VAL A 1 75 ? 13.031 16.136 15.381 0.32 19.78 72 VAL A C 1
ATOM 573 O O A VAL A 1 75 ? 12.819 16.298 14.201 0.68 24.03 72 VAL A O 1
ATOM 574 O O B VAL A 1 75 ? 12.774 16.297 14.192 0.32 22.71 72 VAL A O 1
ATOM 581 N N . THR A 1 76 ? 12.554 15.112 16.083 1.00 17.65 73 THR A N 1
ATOM 582 C CA . THR A 1 76 ? 11.748 14.085 15.435 1.00 17.07 73 THR A CA 1
ATOM 583 C C . THR A 1 76 ? 10.244 14.389 15.425 1.00 17.30 73 THR A C 1
ATOM 584 O O . THR A 1 76 ? 9.452 13.628 14.865 1.00 21.33 73 THR A O 1
ATOM 588 N N . HIS A 1 77 ? 9.862 15.499 16.046 1.00 19.51 74 HIS A N 1
ATOM 589 C CA . HIS A 1 77 ? 8.465 15.928 16.023 1.00 17.99 74 HIS A CA 1
ATOM 590 C C . HIS A 1 77 ? 7.917 15.984 14.596 1.00 20.72 74 HIS A C 1
ATOM 591 O O . HIS A 1 77 ? 8.485 16.631 13.718 1.00 21.12 74 HIS A O 1
ATOM 598 N N . GLN A 1 78 ? 6.800 15.305 14.370 1.00 20.49 75 GLN A N 1
ATOM 599 C CA . GLN A 1 78 ? 6.112 15.383 13.089 1.00 22.09 75 GLN A CA 1
ATOM 600 C C . GLN A 1 78 ? 5.076 16.501 13.153 1.00 20.72 75 GLN A C 1
ATOM 601 O O . GLN A 1 78 ? 4.201 16.489 14.010 1.00 20.74 75 GLN A O 1
ATOM 607 N N . PRO A 1 79 ? 5.187 17.493 12.261 1.00 22.55 76 PRO A N 1
ATOM 608 C CA . PRO A 1 79 ? 4.249 18.621 12.310 1.00 25.04 76 PRO A CA 1
ATOM 609 C C . PRO A 1 79 ? 2.780 18.188 12.298 1.00 24.77 76 PRO A C 1
ATOM 610 O O . PRO A 1 79 ? 2.364 17.354 11.489 1.00 29.14 76 PRO A O 1
ATOM 614 N N . GLY A 1 80 ? 2.008 18.749 13.222 1.00 22.14 77 GLY A N 1
ATOM 615 C CA . GLY A 1 80 ? 0.602 18.421 13.366 1.00 20.96 77 GLY A CA 1
ATOM 616 C C . GLY A 1 80 ? 0.318 17.333 14.384 1.00 25.45 77 GLY A C 1
ATOM 617 O O . GLY A 1 80 ? -0.822 17.164 14.818 1.00 25.93 77 GLY A O 1
ATOM 618 N N . SER A 1 81 ? 1.357 16.601 14.778 1.00 21.63 78 SER A N 1
ATOM 619 C CA . SER A 1 81 ? 1.202 15.457 15.674 1.00 22.98 78 SER A CA 1
ATOM 620 C C . SER A 1 81 ? 1.311 15.855 17.139 1.00 23.71 78 SER A C 1
ATOM 621 O O . SER A 1 81 ? 1.696 16.977 17.470 1.00 20.26 78 SER A O 1
ATOM 624 N N . GLY A 1 82 ? 0.974 14.915 18.014 1.00 26.36 79 GLY A N 1
ATOM 625 C CA . GLY A 1 82 ? 1.140 15.106 19.440 1.00 28.67 79 GLY A CA 1
ATOM 626 C C . GLY A 1 82 ? 0.101 15.989 20.100 1.00 27.80 79 GLY A C 1
ATOM 627 O O . GLY A 1 82 ? -0.803 16.520 19.447 1.00 28.26 79 GLY A O 1
ATOM 628 N N . ALA A 1 83 ? 0.239 16.126 21.415 1.00 25.22 80 ALA A N 1
ATOM 629 C CA . ALA A 1 83 ? -0.642 16.956 22.219 1.00 28.57 80 ALA A CA 1
ATOM 630 C C . ALA A 1 83 ? 0.154 18.155 22.708 1.00 30.80 80 ALA A C 1
ATOM 631 O O . ALA A 1 83 ? 0.859 18.088 23.719 1.00 35.05 80 ALA A O 1
ATOM 633 N N . LEU A 1 84 ? 0.069 19.241 21.955 1.00 23.86 81 LEU A N 1
ATOM 634 C CA . LEU A 1 84 ? 0.776 20.467 22.276 1.00 18.67 81 LEU A CA 1
ATOM 635 C C . LEU A 1 84 ? -0.234 21.587 22.449 1.00 21.30 81 LEU A C 1
ATOM 636 O O . LEU A 1 84 ? -1.248 21.628 21.744 1.00 21.69 81 LEU A O 1
ATOM 641 N N . ALA A 1 85 ? 0.027 22.490 23.388 1.00 19.78 82 ALA A N 1
ATOM 642 C CA . ALA A 1 85 ? -0.784 23.692 23.513 1.00 20.56 82 ALA A CA 1
ATOM 643 C C . ALA A 1 85 ? -0.589 24.540 22.261 1.00 18.16 82 ALA A C 1
ATOM 644 O O . ALA A 1 85 ? 0.395 24.367 21.542 1.00 17.43 82 ALA A O 1
ATOM 646 N N . PRO A 1 86 ? -1.537 25.441 21.971 1.00 20.92 83 PRO A N 1
ATOM 647 C CA . PRO A 1 86 ? -1.463 26.214 20.725 1.00 22.22 83 PRO A CA 1
ATOM 648 C C . PRO A 1 86 ? -0.129 26.956 20.540 1.00 21.04 83 PRO A C 1
ATOM 649 O O . PRO A 1 86 ? 0.515 26.812 19.501 1.00 20.59 83 PRO A O 1
ATOM 653 N N . LEU A 1 87 ? 0.304 27.722 21.535 1.00 19.86 84 LEU A N 1
ATOM 654 C CA . LEU A 1 87 ? 1.543 28.487 21.405 1.00 19.32 84 LEU A CA 1
ATOM 655 C C . LEU A 1 87 ? 2.754 27.557 21.355 1.00 16.92 84 LEU A C 1
ATOM 656 O O . LEU A 1 87 ? 3.695 27.752 20.571 1.00 17.73 84 LEU A O 1
ATOM 661 N N . GLU A 1 88 ? 2.727 26.550 22.216 1.00 18.82 85 GLU A N 1
ATOM 662 C CA . GLU A 1 88 ? 3.755 25.519 22.229 1.00 17.90 85 GLU A CA 1
ATOM 663 C C . GLU A 1 88 ? 3.957 24.938 20.835 1.00 15.41 85 GLU A C 1
ATOM 664 O O . GLU A 1 88 ? 5.086 24.739 20.393 1.00 15.91 85 GLU A O 1
ATOM 670 N N . ARG A 1 89 ? 2.861 24.677 20.132 1.00 15.31 86 ARG A N 1
ATOM 671 C CA . ARG A 1 89 ? 2.957 24.107 18.784 1.00 15.22 86 ARG A CA 1
ATOM 672 C C . ARG A 1 89 ? 3.602 25.089 17.788 1.00 15.39 86 ARG A C 1
ATOM 673 O O . ARG A 1 89 ? 4.379 24.684 16.922 1.00 15.89 86 ARG A O 1
ATOM 681 N N . VAL A 1 90 ? 3.306 26.379 17.926 1.00 16.27 87 VAL A N 1
ATOM 682 C CA . VAL A 1 90 ? 3.970 27.392 17.108 1.00 17.92 87 VAL A CA 1
ATOM 683 C C . VAL A 1 90 ? 5.479 27.358 17.339 1.00 15.73 87 VAL A C 1
ATOM 684 O O . VAL A 1 90 ? 6.272 27.416 16.392 1.00 17.07 87 VAL A O 1
ATOM 688 N N . PHE A 1 91 ? 5.889 27.246 18.598 1.00 15.33 88 PHE A N 1
ATOM 689 C CA . PHE A 1 91 ? 7.314 27.139 18.911 1.00 15.83 88 PHE A CA 1
ATOM 690 C C . PHE A 1 91 ? 7.949 25.897 18.274 1.00 17.67 88 PHE A C 1
ATOM 691 O O . PHE A 1 91 ? 9.055 25.960 17.723 1.00 18.76 88 PHE A O 1
ATOM 699 N N . TYR A 1 92 ? 7.253 24.766 18.345 1.00 15.17 89 TYR A N 1
ATOM 700 C CA . TYR A 1 92 ? 7.741 23.512 17.770 1.00 17.00 89 TYR A CA 1
ATOM 701 C C . TYR A 1 92 ? 7.770 23.512 16.242 1.00 16.78 89 TYR A C 1
ATOM 702 O O . TYR A 1 92 ? 8.530 22.760 15.642 1.00 17.48 89 TYR A O 1
ATOM 711 N N . GLU A 1 93 ? 6.908 24.310 15.607 1.00 16.13 90 GLU A N 1
ATOM 712 C CA . GLU A 1 93 ? 6.677 24.155 14.169 1.00 15.26 90 GLU A CA 1
ATOM 713 C C . GLU A 1 93 ? 7.011 25.353 13.299 1.00 17.46 90 GLU A C 1
ATOM 714 O O . GLU A 1 93 ? 7.116 25.212 12.073 1.00 21.64 90 GLU A O 1
ATOM 720 N N . ARG A 1 94 ? 7.172 26.524 13.891 1.00 15.40 91 ARG A N 1
ATOM 721 C CA . ARG A 1 94 ? 7.337 27.729 13.082 1.00 16.75 91 ARG A CA 1
ATOM 722 C C . ARG A 1 94 ? 8.642 28.500 13.287 1.00 14.87 91 ARG A C 1
ATOM 723 O O . ARG A 1 94 ? 9.045 29.272 12.419 1.00 17.97 91 ARG A O 1
ATOM 731 N N . LEU A 1 95 ? 9.316 28.312 14.416 1.00 15.54 92 LEU A N 1
ATOM 732 C CA . LEU A 1 95 ? 10.539 29.073 14.645 1.00 14.18 92 LEU A CA 1
ATOM 733 C C . LEU A 1 95 ? 11.576 28.705 13.590 1.00 12.69 92 LEU A C 1
ATOM 734 O O . LEU A 1 95 ? 11.835 27.530 13.361 1.00 12.73 92 LEU A O 1
ATOM 739 N N . PRO A 1 96 ? 12.160 29.709 12.934 1.00 12.86 93 PRO A N 1
ATOM 740 C CA . PRO A 1 96 ? 13.116 29.394 11.863 1.00 11.71 93 PRO A CA 1
ATOM 741 C C . PRO A 1 96 ? 14.240 28.443 12.299 1.00 12.71 93 PRO A C 1
ATOM 742 O O . PRO A 1 96 ? 14.570 27.535 11.530 1.00 12.99 93 PRO A O 1
ATOM 746 N N . ALA A 1 97 ? 14.809 28.623 13.489 1.00 11.77 94 ALA A N 1
ATOM 747 C CA . ALA A 1 97 ? 15.893 27.746 13.918 1.00 11.61 94 ALA A CA 1
ATOM 748 C C . ALA A 1 97 ? 15.431 26.300 14.142 1.00 12.49 94 ALA A C 1
ATOM 749 O O . ALA A 1 97 ? 16.197 25.349 13.953 1.00 12.89 94 ALA A O 1
ATOM 751 N N . VAL A 1 98 ? 14.172 26.125 14.550 1.00 12.44 95 VAL A N 1
ATOM 752 C CA . VAL A 1 98 ? 13.651 24.777 14.737 1.00 12.39 95 VAL A CA 1
ATOM 753 C C . VAL A 1 98 ? 13.466 24.111 13.373 1.00 11.25 95 VAL A C 1
ATOM 754 O O . VAL A 1 98 ? 13.792 22.926 13.200 1.00 12.29 95 VAL A O 1
ATOM 758 N N . LEU A 1 99 ? 12.931 24.857 12.407 1.00 12.53 96 LEU A N 1
ATOM 759 C CA . LEU A 1 99 ? 12.788 24.323 11.063 1.00 12.38 96 LEU A CA 1
ATOM 760 C C . LEU A 1 99 ? 14.158 23.920 10.534 1.00 13.38 96 LEU A C 1
ATOM 761 O O . LEU A 1 99 ? 14.308 22.858 9.938 1.00 13.31 96 LEU A O 1
ATOM 766 N N . ALA A 1 100 ? 15.161 24.754 10.797 1.00 13.09 97 ALA A N 1
ATOM 767 C CA . ALA A 1 100 ? 16.520 24.500 10.325 1.00 10.48 97 ALA A CA 1
ATOM 768 C C . ALA A 1 100 ? 17.139 23.240 10.947 1.00 11.48 97 ALA A C 1
ATOM 769 O O . ALA A 1 100 ? 17.789 22.466 10.255 1.00 13.10 97 ALA A O 1
ATOM 771 N N . THR A 1 101 ? 16.956 23.026 12.250 1.00 12.69 98 THR A N 1
ATOM 772 C CA . THR A 1 101 ? 17.540 21.822 12.831 1.00 11.13 98 THR A CA 1
ATOM 773 C C . THR A 1 101 ? 16.859 20.555 12.326 1.00 12.05 98 THR A C 1
ATOM 774 O O . THR A 1 101 ? 17.501 19.515 12.243 1.00 12.21 98 THR A O 1
ATOM 778 N N . ARG A 1 102 ? 15.565 20.616 11.983 1.00 12.78 99 ARG A N 1
ATOM 779 C CA . ARG A 1 102 ? 14.927 19.440 11.376 1.00 12.83 99 ARG A CA 1
ATOM 780 C C . ARG A 1 102 ? 15.446 19.182 9.969 1.00 11.86 99 ARG A C 1
ATOM 781 O O . ARG A 1 102 ? 15.616 18.029 9.558 1.00 14.20 99 ARG A O 1
ATOM 789 N N . GLU A 1 103 ? 15.696 20.253 9.215 1.00 11.81 100 GLU A N 1
ATOM 790 C CA . GLU A 1 103 ? 16.315 20.101 7.901 1.00 12.52 100 GLU A CA 1
ATOM 791 C C . GLU A 1 103 ? 17.707 19.506 8.059 1.00 13.10 100 GLU A C 1
ATOM 792 O O . GLU A 1 103 ? 18.084 18.593 7.328 1.00 12.59 100 GLU A O 1
ATOM 798 N N . ARG A 1 104 ? 18.465 20.032 9.017 1.00 12.40 101 ARG A N 1
ATOM 799 C CA . ARG A 1 104 ? 19.803 19.535 9.312 1.00 12.36 101 ARG A CA 1
ATOM 800 C C . ARG A 1 104 ? 19.769 18.045 9.645 1.00 12.42 101 ARG A C 1
ATOM 801 O O . ARG A 1 104 ? 20.579 17.284 9.143 1.00 11.85 101 ARG A O 1
ATOM 809 N N . HIS A 1 105 ? 18.836 17.637 10.504 1.00 11.81 102 HIS A N 1
ATOM 810 C CA . HIS A 1 105 ? 18.650 16.222 10.813 1.00 11.64 102 HIS A CA 1
ATOM 811 C C . HIS A 1 105 ? 18.476 15.375 9.552 1.00 13.61 102 HIS A C 1
ATOM 812 O O . HIS A 1 105 ? 19.027 14.273 9.443 1.00 12.70 102 HIS A O 1
ATOM 819 N N . GLY A 1 106 ? 17.690 15.879 8.604 1.00 12.80 103 GLY A N 1
ATOM 820 C CA . GLY A 1 106 ? 17.519 15.196 7.332 1.00 12.76 103 GLY A CA 1
ATOM 821 C C . GLY A 1 106 ? 18.821 15.085 6.559 1.00 15.58 103 GLY A C 1
ATOM 822 O O . GLY A 1 106 ? 19.112 14.043 5.955 1.00 15.14 103 GLY A O 1
ATOM 823 N N . HIS A 1 107 ? 19.606 16.161 6.550 1.00 12.58 104 HIS A N 1
ATOM 824 C CA . HIS A 1 107 ? 20.887 16.119 5.846 1.00 13.05 104 HIS A CA 1
ATOM 825 C C . HIS A 1 107 ? 21.874 15.159 6.519 1.00 12.93 104 HIS A C 1
ATOM 826 O O . HIS A 1 107 ? 22.637 14.471 5.837 1.00 13.05 104 HIS A O 1
ATOM 833 N N . PHE A 1 108 ? 21.863 15.117 7.849 1.00 11.99 105 PHE A N 1
ATOM 834 C CA . PHE A 1 108 ? 22.669 14.137 8.574 1.00 11.35 105 PHE A CA 1
ATOM 835 C C . PHE A 1 108 ? 22.295 12.723 8.140 1.00 13.14 105 PHE A C 1
ATOM 836 O O . PHE A 1 108 ? 23.160 11.894 7.894 1.00 13.79 105 PHE A O 1
ATOM 844 N N . ARG A 1 109 ? 20.994 12.440 8.076 1.00 13.39 106 ARG A N 1
ATOM 845 C CA . ARG A 1 109 ? 20.562 11.104 7.708 1.00 14.01 106 ARG A CA 1
ATOM 846 C C . ARG A 1 109 ? 21.028 10.775 6.295 1.00 12.88 106 ARG A C 1
ATOM 847 O O . ARG A 1 109 ? 21.537 9.679 6.045 1.00 14.77 106 ARG A O 1
ATOM 855 N N . ARG A 1 110 ? 20.853 11.705 5.357 1.00 13.53 107 ARG A N 1
ATOM 856 C CA . ARG A 1 110 ? 21.285 11.432 3.986 1.00 15.15 107 ARG A CA 1
ATOM 857 C C . ARG A 1 110 ? 22.794 11.216 3.903 1.00 12.36 107 ARG A C 1
ATOM 858 O O . ARG A 1 110 ? 23.269 10.323 3.175 1.00 14.00 107 ARG A O 1
ATOM 866 N N . ALA A 1 111 ? 23.552 12.028 4.634 1.00 12.97 108 ALA A N 1
ATOM 867 C CA . ALA A 1 111 ? 25.008 11.935 4.581 1.00 13.55 108 ALA A CA 1
ATOM 868 C C . ALA A 1 111 ? 25.478 10.627 5.206 1.00 14.73 108 ALA A C 1
ATOM 869 O O . ALA A 1 111 ? 26.316 9.930 4.640 1.00 14.75 108 ALA A O 1
ATOM 871 N N . LEU A 1 112 ? 24.941 10.292 6.375 1.00 14.61 109 LEU A N 1
ATOM 872 C CA . LEU A 1 112 ? 25.364 9.062 7.026 1.00 14.87 109 LEU A CA 1
ATOM 873 C C . LEU A 1 112 ? 24.983 7.873 6.157 1.00 16.19 109 LEU A C 1
ATOM 874 O O . LEU A 1 112 ? 25.785 6.960 5.965 1.00 16.98 109 LEU A O 1
ATOM 879 N N . GLN A 1 113 ? 23.783 7.901 5.581 1.00 16.90 110 GLN A N 1
ATOM 880 C CA . GLN A 1 113 ? 23.348 6.802 4.723 1.00 16.68 110 GLN A CA 1
ATOM 881 C C . GLN A 1 113 ? 24.284 6.612 3.522 1.00 17.11 110 GLN A C 1
ATOM 882 O O . GLN A 1 113 ? 24.638 5.484 3.166 1.00 20.44 110 GLN A O 1
ATOM 888 N N . ARG A 1 114 ? 24.669 7.721 2.898 1.00 17.01 111 ARG A N 1
ATOM 889 C CA . ARG A 1 114 ? 25.562 7.719 1.746 1.00 16.22 111 ARG A CA 1
ATOM 890 C C . ARG A 1 114 ? 26.924 7.104 2.058 1.00 15.06 111 ARG A C 1
ATOM 891 O O . ARG A 1 114 ? 27.506 6.407 1.222 1.00 19.08 111 ARG A O 1
ATOM 899 N N . HIS A 1 115 ? 27.427 7.358 3.264 1.00 16.45 112 HIS A N 1
ATOM 900 C CA . HIS A 1 115 ? 28.778 6.942 3.631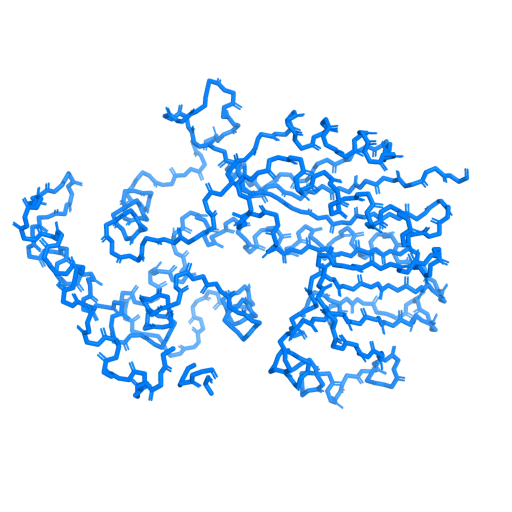 1.00 17.42 112 HIS A CA 1
ATOM 901 C C . HIS A 1 115 ? 28.844 5.564 4.300 1.00 20.86 112 HIS A C 1
ATOM 902 O O . HIS A 1 115 ? 29.919 4.994 4.430 1.00 20.26 112 HIS A O 1
ATOM 909 N N . LEU A 1 116 ? 27.693 5.043 4.715 1.00 18.41 113 LEU A N 1
ATOM 910 C CA . LEU A 1 116 ? 27.616 3.745 5.390 1.00 18.19 113 LEU A CA 1
ATOM 911 C C . LEU A 1 116 ? 28.089 2.627 4.458 1.00 18.06 113 LEU A C 1
ATOM 912 O O . LEU A 1 116 ? 27.765 2.625 3.270 1.00 17.89 113 LEU A O 1
ATOM 917 N N . ARG A 1 117 ? 28.862 1.683 4.993 1.00 16.49 114 ARG A N 1
ATOM 918 C CA . ARG A 1 117 ? 29.264 0.477 4.265 1.00 17.75 114 ARG A CA 1
ATOM 919 C C . ARG A 1 117 ? 29.166 -0.713 5.220 1.00 17.51 114 ARG A C 1
ATOM 920 O O . ARG A 1 117 ? 29.206 -0.535 6.437 1.00 17.85 114 ARG A O 1
ATOM 928 N N . PRO A 1 118 ? 29.075 -1.936 4.677 1.00 16.15 115 PRO A N 1
ATOM 929 C CA . PRO A 1 118 ? 29.037 -3.113 5.553 1.00 19.96 115 PRO A CA 1
ATOM 930 C C . PRO A 1 118 ? 30.233 -3.136 6.499 1.00 20.56 115 PRO A C 1
ATOM 931 O O . PRO A 1 118 ? 31.349 -2.824 6.082 1.00 20.17 115 PRO A O 1
ATOM 935 N N . GLY A 1 119 ? 29.995 -3.490 7.759 1.00 18.59 116 GLY A N 1
ATOM 936 C CA . GLY A 1 119 ? 31.070 -3.657 8.721 1.00 20.65 116 GLY A CA 1
ATOM 937 C C . GLY A 1 119 ? 31.687 -2.379 9.261 1.00 19.23 116 GLY A C 1
ATOM 938 O O . GLY A 1 119 ? 32.641 -2.428 10.042 1.00 23.06 116 GLY A O 1
ATOM 939 N N . CYS A 1 120 ? 31.162 -1.225 8.876 1.00 17.12 117 CYS A N 1
ATOM 940 C CA A CYS A 1 120 ? 31.769 0.012 9.342 0.50 17.97 117 CYS A CA 1
ATOM 941 C CA B CYS A 1 120 ? 31.705 0.052 9.332 0.50 18.14 117 CYS A CA 1
ATOM 942 C C . CYS A 1 120 ? 31.444 0.287 10.806 1.00 17.73 117 CYS A C 1
ATOM 943 O O . CYS A 1 120 ? 30.441 -0.188 11.344 1.00 19.25 117 CYS A O 1
ATOM 948 N N . VAL A 1 121 ? 32.337 1.031 11.443 1.00 17.25 118 VAL A N 1
ATOM 949 C CA . VAL A 1 121 ? 32.150 1.447 12.819 1.00 16.29 118 VAL A CA 1
ATOM 950 C C . VAL A 1 121 ? 31.756 2.920 12.803 1.00 16.75 118 VAL A C 1
ATOM 951 O O . VAL A 1 121 ? 32.501 3.768 12.302 1.00 18.05 118 VAL A O 1
ATOM 955 N N . VAL A 1 122 ? 30.564 3.218 13.310 1.00 15.39 119 VAL A N 1
ATOM 956 C CA . VAL A 1 122 ? 30.044 4.579 13.284 1.00 13.75 119 VAL A CA 1
ATOM 957 C C . VAL A 1 122 ? 29.883 5.071 14.716 1.00 15.85 119 VAL A C 1
ATOM 958 O O . VAL A 1 122 ? 29.244 4.417 15.545 1.00 15.58 119 VAL A O 1
ATOM 962 N N . ALA A 1 123 ? 30.453 6.234 15.007 1.00 13.00 120 ALA A N 1
ATOM 963 C CA . ALA A 1 123 ? 30.342 6.818 16.344 1.00 12.93 120 ALA A CA 1
ATOM 964 C C . ALA A 1 123 ? 29.505 8.087 16.318 1.00 13.94 120 ALA A C 1
ATOM 965 O O . ALA A 1 123 ? 29.535 8.827 15.344 1.00 14.50 120 ALA A O 1
ATOM 967 N N . SER A 1 124 ? 28.775 8.349 17.398 1.00 13.49 121 SER A N 1
ATOM 968 C CA . SER A 1 124 ? 28.094 9.619 17.574 1.00 12.34 121 SER A CA 1
ATOM 969 C C . SER A 1 124 ? 28.567 10.245 18.885 1.00 10.61 121 SER A C 1
ATOM 970 O O . SER A 1 124 ? 28.564 9.577 19.924 1.00 13.15 121 SER A O 1
ATOM 973 N N . VAL A 1 125 ? 28.959 11.520 18.832 1.00 12.08 122 VAL A N 1
ATOM 974 C CA . VAL A 1 125 ? 29.590 12.194 19.966 1.00 13.58 122 VAL A CA 1
ATOM 975 C C . VAL A 1 125 ? 29.187 13.666 19.932 1.00 13.26 122 VAL A C 1
ATOM 976 O O . VAL A 1 125 ? 29.635 14.396 19.050 1.00 13.44 122 VAL A O 1
ATOM 980 N N . PRO A 1 126 ? 28.332 14.122 20.869 1.00 12.65 123 PRO A N 1
ATOM 981 C CA . PRO A 1 126 ? 27.646 13.375 21.928 1.00 14.02 123 PRO A CA 1
ATOM 982 C C . PRO A 1 126 ? 26.449 12.649 21.338 1.00 14.40 123 PRO A C 1
ATOM 983 O O . PRO A 1 126 ? 25.711 13.228 20.526 1.00 16.13 123 PRO A O 1
ATOM 987 N N . CYS A 1 127 ? 26.267 11.391 21.713 1.00 13.12 124 CYS A N 1
ATOM 988 C CA . CYS A 1 127 ? 25.292 10.560 21.021 1.00 14.34 124 CYS A CA 1
ATOM 989 C C . CYS A 1 127 ? 23.836 10.875 21.331 1.00 13.89 124 CYS A C 1
ATOM 990 O O . CYS A 1 127 ? 22.956 10.594 20.514 1.00 14.74 124 CYS A O 1
ATOM 993 N N . GLY A 1 128 ? 23.579 11.464 22.496 1.00 13.28 125 GLY A N 1
ATOM 994 C CA . GLY A 1 128 ? 22.206 11.650 22.936 1.00 16.62 125 GLY A CA 1
ATOM 995 C C . GLY A 1 128 ? 21.463 10.326 22.852 1.00 18.27 125 GLY A C 1
ATOM 996 O O . GLY A 1 128 ? 21.998 9.279 23.226 1.00 16.48 125 GLY A O 1
ATOM 997 N N . TRP A 1 129 ? 20.233 10.359 22.348 1.00 17.62 126 TRP A N 1
ATOM 998 C CA . TRP A 1 129 ? 19.439 9.138 22.200 1.00 20.02 126 TRP A CA 1
ATOM 999 C C . TRP A 1 129 ? 19.731 8.402 20.890 1.00 21.93 126 TRP A C 1
ATOM 1000 O O . TRP A 1 129 ? 19.090 7.396 20.593 1.00 23.13 126 TRP A O 1
ATOM 1019 N N . SER A 1 131 ? 19.213 9.290 17.750 1.00 25.10 128 SER A N 1
ATOM 1020 C CA . SER A 1 131 ? 18.060 9.378 16.857 1.00 31.60 128 SER A CA 1
ATOM 1021 C C . SER A 1 131 ? 18.440 9.187 15.393 1.00 25.64 128 SER A C 1
ATOM 1022 O O . SER A 1 131 ? 17.753 8.493 14.637 1.00 24.37 128 SER A O 1
ATOM 1025 N N . GLU A 1 132 ? 19.534 9.816 14.990 1.00 22.66 129 GLU A N 1
ATOM 1026 C CA . GLU A 1 132 ? 19.941 9.775 13.595 1.00 19.70 129 GLU A CA 1
ATOM 1027 C C . GLU A 1 132 ? 20.443 8.379 13.206 1.00 21.72 129 GLU A C 1
ATOM 1028 O O . GLU A 1 132 ? 20.076 7.859 12.164 1.00 22.06 129 GLU A O 1
ATOM 1034 N N . LEU A 1 133 ? 21.245 7.754 14.060 1.00 20.30 130 LEU A N 1
ATOM 1035 C CA . LEU A 1 133 ? 21.773 6.430 13.740 1.00 19.71 130 LEU A CA 1
ATOM 1036 C C . LEU A 1 133 ? 20.696 5.341 13.737 1.00 21.50 130 LEU A C 1
ATOM 1037 O O . LEU A 1 133 ? 20.744 4.410 12.935 1.00 20.48 130 LEU A O 1
ATOM 1042 N N . LEU A 1 134 ? 19.717 5.461 14.626 1.00 19.66 131 LEU A N 1
ATOM 1043 C CA . LEU A 1 134 ? 18.659 4.459 14.711 1.00 21.21 131 LEU A CA 1
ATOM 1044 C C . LEU A 1 134 ? 17.627 4.619 13.590 1.00 25.34 131 LEU A C 1
ATOM 1045 O O . LEU A 1 134 ? 16.782 3.752 13.389 1.00 29.86 131 LEU A O 1
ATOM 1050 N N . ALA A 1 135 ? 17.701 5.725 12.858 1.00 22.14 132 ALA A N 1
ATOM 1051 C CA . ALA A 1 135 ? 16.764 5.973 11.762 1.00 21.93 132 ALA A CA 1
ATOM 1052 C C . ALA A 1 135 ? 17.280 5.487 10.409 1.00 23.37 132 ALA A C 1
ATOM 1053 O O . ALA A 1 135 ? 16.537 5.486 9.430 1.00 25.75 132 ALA A O 1
ATOM 1055 N N . LEU A 1 136 ? 18.544 5.081 10.345 1.00 21.53 133 LEU A N 1
ATOM 1056 C CA . LEU A 1 136 ? 19.142 4.703 9.065 1.00 16.98 133 LEU A CA 1
ATOM 1057 C C . LEU A 1 136 ? 18.662 3.340 8.573 1.00 20.07 133 LEU A C 1
ATOM 1058 O O . LEU A 1 136 ? 18.117 2.540 9.339 1.00 23.82 133 LEU A O 1
ATOM 1063 N N . ASP A 1 137 ? 18.862 3.091 7.282 1.00 18.46 134 ASP A N 1
ATOM 1064 C CA . ASP A 1 137 ? 18.483 1.828 6.664 1.00 18.94 134 ASP A CA 1
ATOM 1065 C C . ASP A 1 137 ? 19.712 0.933 6.632 1.00 21.10 134 ASP A C 1
ATOM 1066 O O . ASP A 1 137 ? 20.682 1.229 5.936 1.00 20.21 134 ASP A O 1
ATOM 1071 N N . TYR A 1 138 ? 19.669 -0.169 7.383 1.00 22.92 135 TYR A N 1
ATOM 1072 C CA . TYR A 1 138 ? 20.810 -1.074 7.486 1.00 21.56 135 TYR A CA 1
ATOM 1073 C C . TYR A 1 138 ? 20.673 -2.338 6.633 1.00 25.16 135 TYR A C 1
ATOM 1074 O O . TYR A 1 138 ? 21.500 -3.239 6.728 1.00 25.13 135 TYR A O 1
ATOM 1083 N N . SER A 1 139 ? 19.661 -2.377 5.767 1.00 25.26 136 SER A N 1
ATOM 1084 C CA A SER A 1 139 ? 19.354 -3.575 4.981 0.45 27.29 136 SER A CA 1
ATOM 1085 C CA B SER A 1 139 ? 19.350 -3.572 4.976 0.55 26.97 136 SER A CA 1
ATOM 1086 C C . SER A 1 139 ? 20.477 -4.030 4.044 1.00 28.14 136 SER A C 1
ATOM 1087 O O . SER A 1 139 ? 20.557 -5.214 3.689 1.00 33.36 136 SER A O 1
ATOM 1092 N N . ALA A 1 140 ? 21.347 -3.110 3.642 1.00 29.35 137 ALA A N 1
ATOM 1093 C CA . ALA A 1 140 ? 22.456 -3.464 2.760 1.00 26.83 137 ALA A CA 1
ATOM 1094 C C . ALA A 1 140 ? 23.813 -3.223 3.399 1.00 30.18 137 ALA A C 1
ATOM 1095 O O . ALA A 1 140 ? 24.851 -3.324 2.737 1.00 25.70 137 ALA A O 1
ATOM 1097 N N . CYS A 1 141 ? 23.804 -2.910 4.693 1.00 23.30 138 CYS A N 1
ATOM 1098 C CA . CYS A 1 141 ? 25.045 -2.680 5.427 1.00 21.85 138 CYS A CA 1
ATOM 1099 C C . CYS A 1 141 ? 25.092 -3.615 6.629 1.00 22.45 138 CYS A C 1
ATOM 1100 O O . CYS A 1 141 ? 24.986 -3.176 7.768 1.00 22.16 138 CYS A O 1
ATOM 1103 N N . PRO A 1 142 ? 25.245 -4.923 6.372 1.00 19.68 139 PRO A N 1
ATOM 1104 C CA . PRO A 1 142 ? 25.318 -5.843 7.513 1.00 20.51 139 PRO A CA 1
ATOM 1105 C C . PRO A 1 142 ? 26.570 -5.595 8.348 1.00 23.13 139 PRO A C 1
ATOM 1106 O O . PRO A 1 142 ? 27.586 -5.139 7.825 1.00 19.35 139 PRO A O 1
ATOM 1110 N N . GLY A 1 143 ? 26.494 -5.883 9.643 1.00 18.27 140 GLY A N 1
ATOM 1111 C CA . GLY A 1 143 ? 27.685 -5.892 10.475 1.00 19.57 140 GLY A CA 1
ATOM 1112 C C . GLY A 1 143 ? 28.188 -4.536 10.916 1.00 19.31 140 GLY A C 1
ATOM 1113 O O . GLY A 1 143 ? 29.285 -4.430 11.454 1.00 20.13 140 GLY A O 1
ATOM 1114 N N . VAL A 1 144 ? 27.396 -3.498 10.692 1.00 17.08 141 VAL A N 1
ATOM 1115 C CA . VAL A 1 144 ? 27.738 -2.181 11.214 1.00 17.22 141 VAL A CA 1
ATOM 1116 C C . VAL A 1 144 ? 27.789 -2.211 12.746 1.00 18.73 141 VAL A C 1
ATOM 1117 O O . VAL A 1 144 ? 26.941 -2.828 13.402 1.00 18.75 141 VAL A O 1
ATOM 1121 N N . GLN A 1 145 ? 28.803 -1.565 13.318 1.00 17.03 142 GLN A N 1
ATOM 1122 C CA . GLN A 1 145 ? 28.870 -1.393 14.760 1.00 17.04 142 GLN A CA 1
ATOM 1123 C C . GLN A 1 145 ? 28.628 0.060 15.084 1.00 16.05 142 GLN A C 1
ATOM 1124 O O . GLN A 1 145 ? 29.174 0.944 14.423 1.00 17.11 142 GLN A O 1
ATOM 1130 N N . LEU A 1 146 ? 27.785 0.299 16.083 1.00 14.47 143 LEU A N 1
ATOM 1131 C CA . LEU A 1 146 ? 27.471 1.658 16.514 1.00 14.64 143 LEU A CA 1
ATOM 1132 C C . LEU A 1 146 ? 28.093 1.970 17.864 1.00 13.35 143 LEU A C 1
ATOM 1133 O O . LEU A 1 146 ? 28.043 1.161 18.787 1.00 16.21 143 LEU A O 1
ATOM 1138 N N . VAL A 1 147 ? 28.659 3.165 17.978 1.00 14.39 144 VAL A N 1
ATOM 1139 C CA . VAL A 1 147 ? 29.302 3.577 19.221 1.00 13.76 144 VAL A CA 1
ATOM 1140 C C . VAL A 1 147 ? 28.715 4.918 19.640 1.00 13.97 144 VAL A C 1
ATOM 1141 O O . VAL A 1 147 ? 28.648 5.855 18.847 1.00 13.78 144 VAL A O 1
ATOM 1145 N N . GLY A 1 148 ? 28.254 5.007 20.881 1.00 15.06 145 GLY A N 1
ATOM 1146 C CA . GLY A 1 148 ? 27.724 6.266 21.380 1.00 13.72 145 GLY A CA 1
ATOM 1147 C C . GLY A 1 148 ? 28.542 6.755 22.551 1.00 12.66 145 GLY A C 1
ATOM 1148 O O . GLY A 1 148 ? 28.804 6.000 23.478 1.00 15.52 145 GLY A O 1
ATOM 1149 N N . ILE A 1 149 ? 28.944 8.020 22.518 1.00 13.07 146 ILE A N 1
ATOM 1150 C CA . ILE A 1 149 ? 29.685 8.603 23.625 1.00 14.19 146 ILE A CA 1
ATOM 1151 C C . ILE A 1 149 ? 28.901 9.808 24.122 1.00 13.07 146 ILE A C 1
ATOM 1152 O O . ILE A 1 149 ? 28.499 10.662 23.334 1.00 13.00 146 ILE A O 1
ATOM 1157 N N . ASP A 1 150 ? 28.661 9.879 25.422 1.00 13.63 147 ASP A N 1
ATOM 1158 C CA . ASP A 1 150 ? 27.962 11.034 25.979 1.00 14.59 147 ASP A CA 1
ATOM 1159 C C . ASP A 1 150 ? 28.371 11.165 27.431 1.00 13.48 147 ASP A C 1
ATOM 1160 O O . ASP A 1 150 ? 28.668 10.170 28.080 1.00 16.04 147 ASP A O 1
ATOM 1165 N N . TYR A 1 151 ? 28.396 12.391 27.930 1.00 14.44 148 TYR A N 1
ATOM 1166 C CA . TYR A 1 151 ? 28.782 12.611 29.319 1.00 17.02 148 TYR A CA 1
ATOM 1167 C C . TYR A 1 151 ? 27.571 12.528 30.239 1.00 17.85 148 TYR A C 1
ATOM 1168 O O . TYR A 1 151 ? 27.714 12.390 31.461 1.00 21.87 148 TYR A O 1
ATOM 1177 N N . ASP A 1 152 ? 26.381 12.606 29.654 1.00 15.45 149 ASP A N 1
ATOM 1178 C CA . ASP A 1 152 ? 25.141 12.565 30.429 1.00 17.85 149 ASP A CA 1
ATOM 1179 C C . ASP A 1 152 ? 24.638 11.125 30.541 1.00 15.69 149 ASP A C 1
ATOM 1180 O O . ASP A 1 152 ? 24.248 10.518 29.540 1.00 16.96 149 ASP A O 1
ATOM 1185 N N . PRO A 1 153 ? 24.633 10.563 31.755 1.00 16.88 150 PRO A N 1
ATOM 1186 C CA . PRO A 1 153 ? 24.158 9.184 31.917 1.00 17.72 150 PRO A CA 1
ATOM 1187 C C . PRO A 1 153 ? 22.709 9.026 31.457 1.00 19.28 150 PRO A C 1
ATOM 1188 O O . PRO A 1 153 ? 22.329 7.954 31.007 1.00 20.60 150 PRO A O 1
ATOM 1192 N N . GLU A 1 154 ? 21.914 10.086 31.569 1.00 19.38 151 GLU A N 1
ATOM 1193 C CA . GLU A 1 154 ? 20.527 10.045 31.115 1.00 18.96 151 GLU A CA 1
ATOM 1194 C C . GLU A 1 154 ? 20.438 9.905 29.600 1.00 22.18 151 GLU A C 1
ATOM 1195 O O . GLU A 1 154 ? 19.496 9.305 29.080 1.00 22.64 151 GLU A O 1
ATOM 1201 N N . ALA A 1 155 ? 21.410 10.473 28.890 1.00 18.04 152 ALA A N 1
ATOM 1202 C CA . ALA A 1 155 ? 21.469 10.320 27.442 1.00 17.57 152 ALA A CA 1
ATOM 1203 C C . ALA A 1 155 ? 21.698 8.853 27.077 1.00 17.68 152 ALA A C 1
ATOM 1204 O O . ALA A 1 155 ? 21.033 8.313 26.191 1.00 19.69 152 ALA A O 1
ATOM 1206 N N . LEU A 1 156 ? 22.643 8.218 27.761 1.00 17.00 153 LEU A N 1
ATOM 1207 C CA . LEU A 1 156 ? 22.962 6.822 27.475 1.00 18.85 153 LEU A CA 1
ATOM 1208 C C . LEU A 1 156 ? 21.787 5.903 27.800 1.00 20.07 153 LEU A C 1
ATOM 1209 O O . LEU A 1 156 ? 21.454 5.025 27.014 1.00 20.30 153 LEU A O 1
ATOM 1214 N N . ASP A 1 157 ? 21.149 6.125 28.946 1.00 22.03 154 ASP A N 1
ATOM 1215 C CA . ASP A 1 157 ? 19.966 5.357 29.309 1.00 26.40 154 ASP A CA 1
ATOM 1216 C C . ASP A 1 157 ? 18.879 5.506 28.252 1.00 22.75 154 ASP A C 1
ATOM 1217 O O . ASP A 1 157 ? 18.208 4.536 27.894 1.00 24.83 154 ASP A O 1
ATOM 1222 N N . GLY A 1 158 ? 18.699 6.725 27.753 1.00 20.58 155 GLY A N 1
ATOM 1223 C CA . GLY A 1 158 ? 17.692 6.975 26.738 1.00 20.53 155 GLY A CA 1
ATOM 1224 C C . GLY A 1 158 ? 18.024 6.331 25.405 1.00 21.08 155 GLY A C 1
ATOM 1225 O O . GLY A 1 158 ? 17.131 5.880 24.683 1.00 23.24 155 GLY A O 1
ATOM 1226 N N . ALA A 1 159 ? 19.306 6.302 25.057 1.00 19.80 156 ALA A N 1
ATOM 1227 C CA . ALA A 1 159 ? 19.722 5.640 23.822 1.00 17.47 156 ALA A CA 1
ATOM 1228 C C . ALA A 1 159 ? 19.400 4.152 23.901 1.00 20.09 156 ALA A C 1
ATOM 1229 O O . ALA A 1 159 ? 18.860 3.573 22.959 1.00 22.66 156 ALA A O 1
ATOM 1231 N N . THR A 1 160 ? 19.719 3.547 25.037 1.00 20.54 157 THR A N 1
ATOM 1232 C CA . THR A 1 160 ? 19.417 2.137 25.242 1.00 23.69 157 THR A CA 1
ATOM 1233 C C . THR A 1 160 ? 17.920 1.874 25.126 1.00 25.26 157 THR A C 1
ATOM 1234 O O . THR A 1 160 ? 17.502 0.938 24.443 1.00 26.66 157 THR A O 1
ATOM 1238 N N . ARG A 1 161 ? 17.117 2.714 25.774 1.00 25.64 158 ARG A N 1
ATOM 1239 C CA . ARG A 1 161 ? 15.663 2.557 25.735 1.00 26.22 158 ARG A CA 1
ATOM 1240 C C . ARG A 1 161 ? 15.091 2.728 24.327 1.00 28.49 158 ARG A C 1
ATOM 1241 O O . ARG A 1 161 ? 14.186 1.994 23.928 1.00 32.16 158 ARG A O 1
ATOM 1249 N N . LEU A 1 162 ? 15.617 3.692 23.574 1.00 24.32 159 LEU A N 1
ATOM 1250 C CA . LEU A 1 162 ? 15.134 3.943 22.224 1.00 24.49 159 LEU A CA 1
ATOM 1251 C C . LEU A 1 162 ? 15.531 2.804 21.284 1.00 25.75 159 LEU A C 1
ATOM 1252 O O . LEU A 1 162 ? 14.806 2.486 20.344 1.00 30.49 159 LEU A O 1
ATOM 1257 N N . ALA A 1 163 ? 16.677 2.186 21.556 1.00 24.51 160 ALA A N 1
ATOM 1258 C CA . ALA A 1 163 ? 17.204 1.133 20.695 1.00 27.91 160 ALA A CA 1
ATOM 1259 C C . ALA A 1 163 ? 16.677 -0.251 21.065 1.00 27.74 160 ALA A C 1
ATOM 1260 O O . ALA A 1 163 ? 16.920 -1.219 20.343 1.00 28.24 160 ALA A O 1
ATOM 1262 N N . ALA A 1 164 ? 15.959 -0.341 22.181 1.00 25.26 161 ALA A N 1
ATOM 1263 C CA . ALA A 1 164 ? 15.603 -1.637 22.770 1.00 31.47 161 ALA A CA 1
ATOM 1264 C C . ALA A 1 164 ? 14.984 -2.649 21.806 1.00 39.70 161 ALA A C 1
ATOM 1265 O O . ALA A 1 164 ? 15.261 -3.849 21.905 1.00 38.06 161 ALA A O 1
ATOM 1267 N N . GLY A 1 165 ? 14.146 -2.179 20.887 1.00 31.45 162 GLY A N 1
ATOM 1268 C CA . GLY 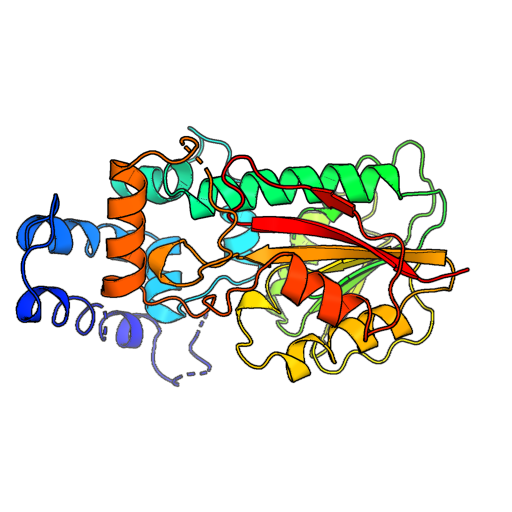A 1 165 ? 13.477 -3.074 19.956 1.00 35.50 162 GLY A CA 1
ATOM 1269 C C . GLY A 1 165 ? 14.051 -3.017 18.552 1.00 38.91 162 GLY A C 1
ATOM 1270 O O . GLY A 1 165 ? 13.514 -3.614 17.616 1.00 40.98 162 GLY A O 1
ATOM 1271 N N . HIS A 1 166 ? 15.157 -2.296 18.414 1.00 28.12 163 HIS A N 1
ATOM 1272 C CA . HIS A 1 166 ? 15.784 -2.057 17.122 1.00 27.42 163 HIS A CA 1
ATOM 1273 C C . HIS A 1 166 ? 16.593 -3.271 16.666 1.00 27.24 163 HIS A C 1
ATOM 1274 O O . HIS A 1 166 ? 17.084 -4.046 17.487 1.00 28.26 163 HIS A O 1
ATOM 1281 N N . ALA A 1 167 ? 16.737 -3.418 15.353 1.00 29.45 164 ALA A N 1
ATOM 1282 C CA . ALA A 1 167 ? 17.503 -4.517 14.769 1.00 27.88 164 ALA A CA 1
ATOM 1283 C C . ALA A 1 167 ? 18.964 -4.531 15.232 1.00 27.47 164 ALA A C 1
ATOM 1284 O O . ALA A 1 167 ? 19.578 -5.600 15.346 1.00 27.47 164 ALA A O 1
ATOM 1286 N N . LEU A 1 168 ? 19.507 -3.345 15.498 1.00 24.03 165 LEU A N 1
ATOM 1287 C CA . LEU A 1 168 ? 20.908 -3.201 15.884 1.00 22.26 165 LEU A CA 1
ATOM 1288 C C . LEU A 1 168 ? 21.108 -3.010 17.387 1.00 22.07 165 LEU A C 1
ATOM 1289 O O . LEU A 1 168 ? 22.164 -2.561 17.817 1.00 21.95 165 LEU A O 1
ATOM 1294 N N . ALA A 1 169 ? 20.101 -3.353 18.187 1.00 25.18 166 ALA A N 1
ATOM 1295 C CA . ALA A 1 169 ? 20.197 -3.173 19.638 1.00 26.77 166 ALA A CA 1
ATOM 1296 C C . ALA A 1 169 ? 21.459 -3.820 20.211 1.00 23.50 166 ALA A C 1
ATOM 1297 O O . ALA A 1 169 ? 22.070 -3.302 21.145 1.00 24.99 166 ALA A O 1
ATOM 1299 N N . GLY A 1 170 ? 21.853 -4.951 19.642 1.00 22.49 167 GLY A N 1
ATOM 1300 C CA . GLY A 1 170 ? 23.033 -5.660 20.104 1.00 22.06 167 GLY A CA 1
ATOM 1301 C C . GLY A 1 170 ? 24.339 -5.197 19.474 1.00 22.83 167 GLY A C 1
ATOM 1302 O O . GLY A 1 170 ? 25.404 -5.724 19.799 1.00 23.97 167 GLY A O 1
ATOM 1303 N N . GLN A 1 171 ? 24.259 -4.211 18.583 1.00 19.76 168 GLN A N 1
ATOM 1304 C CA . GLN A 1 171 ? 25.435 -3.691 17.882 1.00 18.66 168 GLN A CA 1
ATOM 1305 C C . GLN A 1 171 ? 25.883 -2.355 18.443 1.00 18.95 168 GLN A C 1
ATOM 1306 O O . GLN A 1 171 ? 26.707 -1.678 17.845 1.00 18.32 168 GLN A O 1
ATOM 1312 N N . ILE A 1 172 ? 25.333 -1.979 19.592 1.00 16.80 169 ILE A N 1
ATOM 1313 C CA . ILE A 1 172 ? 25.615 -0.684 20.196 1.00 18.06 169 ILE A CA 1
ATOM 1314 C C . ILE A 1 172 ? 26.527 -0.809 21.408 1.00 17.74 169 ILE A C 1
ATOM 1315 O O . ILE A 1 172 ? 26.306 -1.647 22.282 1.00 21.61 169 ILE A O 1
ATOM 1320 N N . THR A 1 173 ? 27.559 0.027 21.441 1.00 17.05 170 THR A N 1
ATOM 1321 C CA . THR A 1 173 ? 28.434 0.151 22.597 1.00 17.69 170 THR A CA 1
ATOM 1322 C C . THR A 1 173 ? 28.376 1.597 23.063 1.00 19.32 170 THR A C 1
ATOM 1323 O O . THR A 1 173 ? 28.561 2.521 22.267 1.00 18.08 170 THR A O 1
ATOM 1327 N N . LEU A 1 174 ? 28.095 1.795 24.346 1.00 16.98 171 LEU A N 1
ATOM 1328 C CA . LEU A 1 174 ? 27.969 3.131 24.898 1.00 14.52 171 LEU A CA 1
ATOM 1329 C C . LEU A 1 174 ? 29.066 3.417 25.911 1.00 17.23 171 LEU A C 1
ATOM 1330 O O . LEU A 1 174 ? 29.470 2.542 26.682 1.00 20.63 171 LEU A O 1
ATOM 1335 N N . HIS A 1 175 ? 29.527 4.660 25.917 1.00 17.45 172 HIS A N 1
ATOM 1336 C CA . HIS A 1 175 ? 30.576 5.095 26.823 1.00 18.30 172 HIS A CA 1
ATOM 1337 C C . HIS A 1 175 ? 30.202 6.419 27.448 1.00 18.31 172 HIS A C 1
ATOM 1338 O O . HIS A 1 175 ? 29.834 7.359 26.749 1.00 16.90 172 HIS A O 1
ATOM 1345 N N . ARG A 1 176 ? 30.296 6.493 28.769 1.00 18.89 173 ARG A N 1
ATOM 1346 C CA . ARG A 1 176 ? 30.115 7.753 29.473 1.00 17.73 173 ARG A CA 1
ATOM 1347 C C . ARG A 1 176 ? 31.483 8.418 29.522 1.00 19.97 173 ARG A C 1
ATOM 1348 O O . ARG A 1 176 ? 32.386 7.967 30.242 1.00 24.16 173 ARG A O 1
ATOM 1356 N N . GLN A 1 177 ? 31.630 9.489 28.751 1.00 20.92 174 GLN A N 1
ATOM 1357 C CA . GLN A 1 177 ? 32.886 10.211 28.631 1.00 23.66 174 GLN A CA 1
ATOM 1358 C C . GLN A 1 177 ? 32.574 11.661 28.319 1.00 19.47 174 GLN A C 1
ATOM 1359 O O . GLN A 1 177 ? 31.570 11.965 27.675 1.00 20.91 174 GLN A O 1
ATOM 1365 N N . ASP A 1 178 ? 33.438 12.552 28.784 1.00 22.11 175 ASP A N 1
ATOM 1366 C CA . ASP A 1 178 ? 33.412 13.947 28.372 1.00 19.68 175 ASP A CA 1
ATOM 1367 C C . ASP A 1 178 ? 33.832 14.038 26.912 1.00 16.14 175 ASP A C 1
ATOM 1368 O O . ASP A 1 178 ? 34.979 13.753 26.558 1.00 18.23 175 ASP A O 1
ATOM 1373 N N . ALA A 1 179 ? 32.899 14.435 26.056 1.00 19.69 176 ALA A N 1
ATOM 1374 C CA . ALA A 1 179 ? 33.190 14.581 24.638 1.00 19.40 176 ALA A CA 1
ATOM 1375 C C . ALA A 1 179 ? 34.424 15.444 24.360 1.00 17.19 176 ALA A C 1
ATOM 1376 O O . ALA A 1 179 ? 35.169 15.180 23.423 1.00 19.42 176 ALA A O 1
ATOM 1378 N N . TRP A 1 180 ? 34.639 16.482 25.169 1.00 15.09 177 TRP A N 1
ATOM 1379 C CA . TRP A 1 180 ? 35.784 17.372 24.974 1.00 15.55 177 TRP A CA 1
ATOM 1380 C C . TRP A 1 180 ? 37.137 16.713 25.258 1.00 17.40 177 TRP A C 1
ATOM 1381 O O . TRP A 1 180 ? 38.181 17.275 24.938 1.00 20.58 177 TRP A O 1
ATOM 1392 N N . LYS A 1 181 ? 37.117 15.522 25.854 1.00 16.37 178 LYS A N 1
ATOM 1393 C CA . LYS A 1 181 ? 38.353 14.802 26.182 1.00 16.28 178 LYS A CA 1
ATOM 1394 C C . LYS A 1 181 ? 38.506 13.536 25.336 1.00 16.88 178 LYS A C 1
ATOM 1395 O O . LYS A 1 181 ? 39.309 12.659 25.655 1.00 19.19 178 LYS A O 1
ATOM 1401 N N . LEU A 1 182 ? 37.733 13.438 24.257 1.00 15.89 179 LEU A N 1
ATOM 1402 C CA . LEU A 1 182 ? 37.799 12.279 23.373 1.00 16.81 179 LEU A CA 1
ATOM 1403 C C . LEU A 1 182 ? 39.247 11.970 23.001 1.00 18.48 179 LEU A C 1
ATOM 1404 O O . LEU A 1 182 ? 39.980 12.858 22.579 1.00 18.74 179 LEU A O 1
ATOM 1409 N N . ASP A 1 183 ? 39.666 10.715 23.144 1.00 18.50 180 ASP A N 1
ATOM 1410 C CA . ASP A 1 183 ? 41.056 10.381 22.839 1.00 19.11 180 ASP A CA 1
ATOM 1411 C C . ASP A 1 183 ? 41.222 9.065 22.081 1.00 19.03 180 ASP A C 1
ATOM 1412 O O . ASP A 1 183 ? 42.315 8.513 22.021 1.00 24.67 180 ASP A O 1
ATOM 1417 N N . THR A 1 184 ? 40.131 8.587 21.490 1.00 18.43 181 THR A N 1
ATOM 1418 C CA . THR A 1 184 ? 40.155 7.414 20.621 1.00 18.80 181 THR A CA 1
ATOM 1419 C C . THR A 1 184 ? 41.135 7.622 19.475 1.00 18.53 181 THR A C 1
ATOM 1420 O O . THR A 1 184 ? 41.175 8.695 18.877 1.00 18.91 181 THR A O 1
ATOM 1424 N N . ARG A 1 185 ? 41.914 6.589 19.158 1.00 19.29 182 ARG A N 1
ATOM 1425 C CA . ARG A 1 185 ? 42.832 6.658 18.029 1.00 20.94 182 ARG A CA 1
ATOM 1426 C C . ARG A 1 185 ? 42.408 5.709 16.919 1.00 21.70 182 ARG A C 1
ATOM 1427 O O . ARG A 1 185 ? 42.440 4.493 17.095 1.00 21.04 182 ARG A O 1
ATOM 1435 N N . GLU A 1 186 ? 41.995 6.270 15.786 1.00 19.52 183 GLU A N 1
ATOM 1436 C CA . GLU A 1 186 ? 41.641 5.477 14.611 1.00 19.11 183 GLU A CA 1
ATOM 1437 C C . GLU A 1 186 ? 40.689 4.324 14.946 1.00 23.14 183 GLU A C 1
ATOM 1438 O O . GLU A 1 186 ? 40.940 3.167 14.592 1.00 24.58 183 GLU A O 1
ATOM 1444 N N . GLY A 1 187 ? 39.593 4.650 15.626 1.00 18.27 184 GLY A N 1
ATOM 1445 C CA . GLY A 1 187 ? 38.606 3.661 16.008 1.00 22.03 184 GLY A CA 1
ATOM 1446 C C . GLY A 1 187 ? 37.358 3.645 15.146 1.00 18.89 184 GLY A C 1
ATOM 1447 O O . GLY A 1 187 ? 36.642 2.644 15.113 1.00 22.74 184 GLY A O 1
ATOM 1448 N N . TYR A 1 188 ? 37.085 4.741 14.442 1.00 15.60 185 TYR A N 1
ATOM 1449 C CA . TYR A 1 188 ? 35.801 4.869 13.752 1.00 16.37 185 TYR A CA 1
ATOM 1450 C C . TYR A 1 188 ? 35.944 5.161 12.262 1.00 18.39 185 TYR A C 1
ATOM 1451 O O . TYR A 1 188 ? 36.817 5.925 11.845 1.00 17.78 185 TYR A O 1
ATOM 1460 N N . ASP A 1 189 ? 35.045 4.592 11.467 1.00 15.93 186 ASP A N 1
ATOM 1461 C CA . ASP A 1 189 ? 34.992 4.910 10.044 1.00 16.34 186 ASP A CA 1
ATOM 1462 C C . ASP A 1 189 ? 34.218 6.194 9.787 1.00 15.31 186 ASP A C 1
ATOM 1463 O O . ASP A 1 189 ? 34.496 6.935 8.837 1.00 15.87 186 ASP A O 1
ATOM 1468 N N . LEU A 1 190 ? 33.228 6.431 10.634 1.00 13.89 187 LEU A N 1
ATOM 1469 C CA . LEU A 1 190 ? 32.321 7.558 10.496 1.00 15.55 187 LEU A CA 1
ATOM 1470 C C . LEU A 1 190 ? 32.052 8.114 11.882 1.00 13.32 187 LEU A C 1
ATOM 1471 O O . LEU A 1 190 ? 31.863 7.347 12.830 1.00 15.20 187 LEU A O 1
ATOM 1476 N N . LEU A 1 191 ? 32.044 9.434 12.020 1.00 11.44 188 LEU A N 1
ATOM 1477 C CA . LEU A 1 191 ? 31.733 10.055 13.308 1.00 12.03 188 LEU A CA 1
ATOM 1478 C C . LEU A 1 191 ? 30.759 11.189 13.046 1.00 12.60 188 LEU A C 1
ATOM 1479 O O . LEU A 1 191 ? 30.976 12.007 12.149 1.00 13.59 188 LEU A O 1
ATOM 1484 N N . THR A 1 192 ? 29.666 11.214 13.794 1.00 12.11 189 THR A N 1
ATOM 1485 C CA . THR A 1 192 ? 28.712 12.299 13.688 1.00 12.86 189 THR A CA 1
ATOM 1486 C C . THR A 1 192 ? 28.628 13.076 15.016 1.00 10.36 189 THR A C 1
ATOM 1487 O O . THR A 1 192 ? 28.711 12.489 16.103 1.00 12.53 189 THR A O 1
ATOM 1491 N N . SER A 1 193 ? 28.486 14.394 14.911 1.00 9.98 190 SER A N 1
ATOM 1492 C CA . SER A 1 193 ? 28.442 15.265 16.075 1.00 10.52 190 SER A CA 1
ATOM 1493 C C . SER A 1 193 ? 27.497 16.433 15.846 1.00 12.34 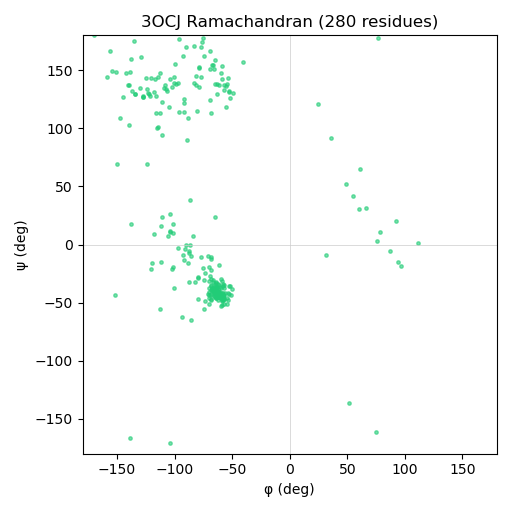190 SER A C 1
ATOM 1494 O O . SER A 1 193 ? 27.623 17.156 14.859 1.00 11.95 190 SER A O 1
ATOM 1497 N N . ASN A 1 194 ? 26.564 16.614 16.773 1.00 10.94 191 ASN A N 1
ATOM 1498 C CA . ASN A 1 194 ? 25.682 17.775 16.750 1.00 11.42 191 ASN A CA 1
ATOM 1499 C C . ASN A 1 194 ? 25.487 18.280 18.168 1.00 12.55 191 ASN A C 1
ATOM 1500 O O . ASN A 1 194 ? 25.302 17.492 19.086 1.00 15.23 191 ASN A O 1
ATOM 1505 N N . GLY A 1 195 ? 25.531 19.596 18.340 1.00 12.64 192 GLY A N 1
ATOM 1506 C CA . GLY A 1 195 ? 25.147 20.221 19.597 1.00 14.50 192 GLY A CA 1
ATOM 1507 C C . GLY A 1 195 ? 26.237 20.465 20.623 1.00 13.78 192 GLY A C 1
ATOM 1508 O O . GLY A 1 195 ? 25.949 20.637 21.818 1.00 15.62 192 GLY A O 1
ATOM 1509 N N . LEU A 1 196 ? 27.494 20.494 20.197 1.00 13.10 193 LEU A N 1
ATOM 1510 C CA . LEU A 1 196 ? 28.589 20.841 21.100 1.00 14.17 193 LEU A CA 1
ATOM 1511 C C . LEU A 1 196 ? 29.229 22.163 20.728 1.00 13.49 193 LEU A C 1
ATOM 1512 O O . LEU A 1 196 ? 29.350 23.075 21.549 1.00 13.04 193 LEU A O 1
ATOM 1517 N N . ASN A 1 197 ? 29.675 22.260 19.477 1.00 12.31 194 ASN A N 1
ATOM 1518 C CA . ASN A 1 197 ? 30.403 23.446 19.057 1.00 12.40 194 ASN A CA 1
ATOM 1519 C C . ASN A 1 197 ? 29.605 24.735 19.242 1.00 11.45 194 ASN A C 1
ATOM 1520 O O . ASN A 1 197 ? 30.168 25.783 19.548 1.00 12.34 194 ASN A O 1
ATOM 1525 N N . ILE A 1 198 ? 28.289 24.657 19.033 1.00 12.91 195 ILE A N 1
ATOM 1526 C CA . ILE A 1 198 ? 27.443 25.839 19.117 1.00 11.69 195 ILE A CA 1
ATOM 1527 C C . ILE A 1 198 ? 27.324 26.397 20.544 1.00 11.01 195 ILE A C 1
ATOM 1528 O O . ILE A 1 198 ? 26.856 27.517 20.725 1.00 11.81 195 ILE A O 1
ATOM 1533 N N . TYR A 1 199 ? 27.766 25.624 21.542 1.00 11.05 196 TYR A N 1
ATOM 1534 C CA . TYR A 1 199 ? 27.778 26.103 22.927 1.00 11.51 196 TYR A CA 1
ATOM 1535 C C . TYR A 1 199 ? 29.125 26.642 23.368 1.00 10.97 196 TYR A C 1
ATOM 1536 O O . TYR A 1 199 ? 29.243 27.105 24.497 1.00 12.16 196 TYR A O 1
ATOM 1545 N N . GLU A 1 200 ? 30.135 26.569 22.505 1.00 10.77 197 GLU A N 1
ATOM 1546 C CA . GLU A 1 200 ? 31.502 26.930 22.873 1.00 10.78 197 GLU A CA 1
ATOM 1547 C C . GLU A 1 200 ? 31.951 28.153 22.079 1.00 11.32 197 GLU A C 1
ATOM 1548 O O . GLU A 1 200 ? 32.288 28.035 20.899 1.00 11.19 197 GLU A O 1
ATOM 1554 N N . PRO A 1 201 ? 31.933 29.339 22.695 1.00 11.61 198 PRO A N 1
ATOM 1555 C CA . PRO A 1 201 ? 32.297 30.546 21.938 1.00 12.92 198 PRO A CA 1
ATOM 1556 C C . PRO A 1 201 ? 33.783 30.640 21.562 1.00 12.30 198 PRO A C 1
ATOM 1557 O O . PRO A 1 201 ? 34.134 31.393 20.642 1.00 14.67 198 PRO A O 1
ATOM 1561 N N . ASP A 1 202 ? 34.644 29.889 22.243 1.00 12.02 199 ASP A N 1
ATOM 1562 C CA . ASP A 1 202 ? 36.070 29.960 21.949 1.00 12.77 199 ASP A CA 1
ATOM 1563 C C . ASP A 1 202 ? 36.428 29.128 20.718 1.00 12.33 199 ASP A C 1
ATOM 1564 O O . ASP A 1 202 ? 36.325 27.897 20.729 1.00 12.96 199 ASP A O 1
ATOM 1569 N N . ASP A 1 203 ? 36.876 29.807 19.669 1.00 13.42 200 ASP A N 1
ATOM 1570 C CA . ASP A 1 203 ? 37.156 29.151 18.392 1.00 13.21 200 ASP A CA 1
ATOM 1571 C C . ASP A 1 203 ? 38.217 28.059 18.521 1.00 12.54 200 ASP A C 1
ATOM 1572 O O . ASP A 1 203 ? 38.082 26.981 17.935 1.00 14.18 200 ASP A O 1
ATOM 1577 N N . ALA A 1 204 ? 39.277 28.331 19.277 1.00 12.98 201 ALA A N 1
ATOM 1578 C CA . ALA A 1 204 ? 40.341 27.347 19.422 1.00 14.64 201 ALA A CA 1
ATOM 1579 C C . ALA A 1 204 ? 39.871 26.085 20.133 1.00 11.25 201 ALA A C 1
ATOM 1580 O O . ALA A 1 204 ? 40.311 24.989 19.791 1.00 13.89 201 ALA A O 1
ATOM 1582 N N . ARG A 1 205 ? 38.976 26.224 21.115 1.00 11.40 202 ARG A N 1
ATOM 1583 C CA . ARG A 1 205 ? 38.462 25.029 21.790 1.00 13.75 202 ARG A CA 1
ATOM 1584 C C . ARG A 1 205 ? 37.671 24.160 20.814 1.00 10.63 202 ARG A C 1
ATOM 1585 O O . ARG A 1 205 ? 37.726 22.937 20.881 1.00 12.16 202 ARG A O 1
ATOM 1593 N N . VAL A 1 206 ? 36.942 24.787 19.899 1.00 10.83 203 VAL A N 1
ATOM 1594 C CA . VAL A 1 206 ? 36.206 24.035 18.887 1.00 11.84 203 VAL A CA 1
ATOM 1595 C C . VAL A 1 206 ? 37.155 23.382 17.871 1.00 10.11 203 VAL A C 1
ATOM 1596 O O . VAL A 1 206 ? 36.978 22.223 17.517 1.00 11.51 203 VAL A O 1
ATOM 1600 N N . THR A 1 207 ? 38.191 24.101 17.451 1.00 12.10 204 THR A N 1
ATOM 1601 C CA . THR A 1 207 ? 39.204 23.489 16.597 1.00 12.39 204 THR A CA 1
ATOM 1602 C C . THR A 1 207 ? 39.817 22.248 17.257 1.00 10.94 204 THR A C 1
ATOM 1603 O O . THR A 1 207 ? 40.020 21.221 16.596 1.00 12.27 204 THR A O 1
ATOM 1607 N N . GLU A 1 208 ? 40.088 22.330 18.562 1.00 11.20 205 GLU A N 1
ATOM 1608 C CA A GLU A 1 208 ? 40.650 21.191 19.283 0.42 12.85 205 GLU A CA 1
ATOM 1609 C CA B GLU A 1 208 ? 40.653 21.188 19.266 0.58 13.01 205 GLU A CA 1
ATOM 1610 C C . GLU A 1 208 ? 39.689 20.006 19.332 1.00 12.03 205 GLU A C 1
ATOM 1611 O O . GLU A 1 208 ? 40.112 18.846 19.243 1.00 13.71 205 GLU A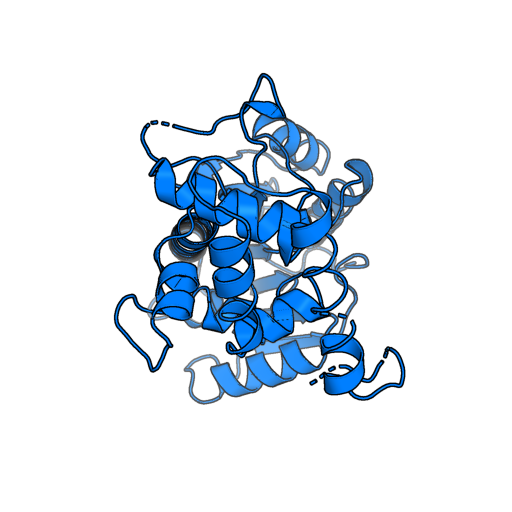 O 1
ATOM 1622 N N . LEU A 1 209 ? 38.396 20.293 19.464 1.00 12.47 206 LEU A N 1
ATOM 1623 C CA . LEU A 1 209 ? 37.395 19.234 19.412 1.00 12.95 206 LEU A CA 1
ATOM 1624 C C . LEU A 1 209 ? 37.451 18.547 18.043 1.00 11.14 206 LEU A C 1
ATOM 1625 O O . LEU A 1 209 ? 37.461 17.323 17.949 1.00 11.81 206 LEU A O 1
ATOM 1630 N N . TYR A 1 210 ? 37.520 19.346 16.984 1.00 10.47 207 TYR A N 1
ATOM 1631 C CA . TYR A 1 210 ? 37.617 18.787 15.636 1.00 12.14 207 TYR A CA 1
ATOM 1632 C C . TYR A 1 210 ? 38.877 17.940 15.470 1.00 12.82 207 TYR A C 1
ATOM 1633 O O . TYR A 1 210 ? 38.855 16.920 14.784 1.00 13.18 207 TYR A O 1
ATOM 1642 N N . ARG A 1 211 ? 39.974 18.362 16.093 1.00 12.94 208 ARG A N 1
ATOM 1643 C CA . ARG A 1 211 ? 41.206 17.586 16.032 1.00 14.84 208 ARG A CA 1
ATOM 1644 C C . ARG A 1 211 ? 41.043 16.229 16.713 1.00 12.83 208 ARG A C 1
ATOM 1645 O O . ARG A 1 211 ? 41.549 15.217 16.221 1.00 14.64 208 ARG A O 1
ATOM 1653 N N . ARG A 1 212 ? 40.330 16.201 17.840 1.00 13.34 209 ARG A N 1
ATOM 1654 C CA . ARG A 1 212 ? 40.061 14.925 18.502 1.00 13.49 209 ARG A CA 1
ATOM 1655 C C . ARG A 1 212 ? 39.186 14.033 17.632 1.00 12.57 209 ARG A C 1
ATOM 1656 O O . ARG A 1 212 ? 39.411 12.829 17.548 1.00 14.40 209 ARG A O 1
ATOM 1664 N N . PHE A 1 213 ? 38.209 14.625 16.951 1.00 12.77 210 PHE A N 1
ATOM 1665 C CA . PHE A 1 213 ? 37.418 13.856 15.989 1.00 13.06 210 PHE A CA 1
ATOM 1666 C C . PHE A 1 213 ? 38.319 13.275 14.888 1.00 13.47 210 PHE A C 1
ATOM 1667 O O . PHE A 1 213 ? 38.213 12.109 14.534 1.00 13.62 210 PHE A O 1
ATOM 1675 N N . TRP A 1 214 ? 39.206 14.094 14.339 1.00 13.46 211 TRP A N 1
ATOM 1676 C CA . TRP A 1 214 ? 40.100 13.630 13.281 1.00 14.60 211 TRP A CA 1
ATOM 1677 C C . TRP A 1 214 ? 40.966 12.475 13.775 1.00 13.88 211 TRP A C 1
ATOM 1678 O O . TRP A 1 214 ? 41.128 11.463 13.095 1.00 15.48 211 TRP A O 1
ATOM 1689 N N . GLN A 1 215 ? 41.506 12.618 14.978 1.00 16.33 212 GLN A N 1
ATOM 1690 C CA . GLN A 1 215 ? 42.359 11.580 15.541 1.00 16.48 212 GLN A CA 1
ATOM 1691 C C . GLN A 1 215 ? 41.589 10.276 15.777 1.00 16.08 212 GLN A C 1
ATOM 1692 O O . GLN A 1 215 ? 42.144 9.184 15.631 1.00 19.06 212 GLN A O 1
ATOM 1698 N N . ALA A 1 216 ? 40.297 10.393 16.090 1.00 14.81 213 ALA A N 1
ATOM 1699 C CA . ALA A 1 216 ? 39.459 9.223 16.344 1.00 17.00 213 ALA A CA 1
ATOM 1700 C C . ALA A 1 216 ? 39.064 8.482 15.063 1.00 17.87 213 ALA A C 1
ATOM 1701 O O . ALA A 1 216 ? 38.706 7.306 15.111 1.00 16.55 213 ALA A O 1
ATOM 1703 N N . LEU A 1 217 ? 39.135 9.154 13.921 1.00 16.00 214 LEU A N 1
ATOM 1704 C CA . LEU A 1 217 ? 38.756 8.522 12.653 1.00 14.47 214 LEU A CA 1
ATOM 1705 C C . LEU A 1 217 ? 39.877 7.661 12.088 1.00 17.88 214 LEU A C 1
ATOM 1706 O O . LEU A 1 217 ? 41.057 7.970 12.241 1.00 19.65 214 LEU A O 1
ATOM 1711 N N . LYS A 1 218 ? 39.497 6.563 11.451 1.00 18.69 215 LYS A N 1
ATOM 1712 C CA . LYS A 1 218 ? 40.435 5.804 10.640 1.00 19.45 215 LYS A CA 1
ATOM 1713 C C . LYS A 1 218 ? 40.768 6.638 9.416 1.00 19.96 215 LYS A C 1
ATOM 1714 O O . LYS A 1 218 ? 39.942 7.440 8.976 1.00 18.36 215 LYS A O 1
ATOM 1720 N N . PRO A 1 219 ? 41.977 6.462 8.859 1.00 19.46 216 PRO A N 1
ATOM 1721 C CA . PRO A 1 219 ? 42.317 7.151 7.612 1.00 20.43 216 PRO A CA 1
ATOM 1722 C C . PRO A 1 219 ? 41.277 6.820 6.548 1.00 19.44 216 PRO A C 1
ATOM 1723 O O . PRO A 1 219 ? 40.883 5.654 6.437 1.00 21.37 216 PRO A O 1
ATOM 1727 N N . GLY A 1 220 ? 40.833 7.824 5.796 1.00 19.04 217 GLY A N 1
ATOM 1728 C CA . GLY A 1 220 ? 39.772 7.651 4.818 1.00 17.99 217 GLY A CA 1
ATOM 1729 C C . GLY A 1 220 ? 38.376 7.816 5.398 1.00 16.36 217 GLY A C 1
ATOM 1730 O O . GLY A 1 220 ? 37.391 7.798 4.666 1.00 20.04 217 GLY A O 1
ATOM 1731 N N . GLY A 1 221 ? 38.283 7.984 6.712 1.00 16.73 218 GLY A N 1
ATOM 1732 C CA . GLY A 1 221 ? 36.995 8.153 7.372 1.00 17.13 218 GLY A CA 1
ATOM 1733 C C . GLY A 1 221 ? 36.380 9.530 7.164 1.00 14.20 218 GLY A C 1
ATOM 1734 O O . GLY A 1 221 ? 36.960 10.398 6.510 1.00 17.39 218 GLY A O 1
ATOM 1735 N N . ALA A 1 222 ? 35.179 9.723 7.700 1.00 12.45 219 ALA A N 1
ATOM 1736 C CA . ALA A 1 222 ? 34.490 10.995 7.536 1.00 13.57 219 ALA A CA 1
ATOM 1737 C C . ALA A 1 222 ? 33.801 11.451 8.805 1.00 12.94 219 ALA A C 1
ATOM 1738 O O . ALA A 1 222 ? 33.343 10.632 9.609 1.00 14.29 219 ALA A O 1
ATOM 1740 N N . LEU A 1 223 ? 33.743 12.772 8.949 1.00 11.87 220 LEU A N 1
ATOM 1741 C CA . LEU A 1 223 ? 33.017 13.449 10.016 1.00 11.93 220 LEU A CA 1
ATOM 1742 C C . LEU A 1 223 ? 31.772 14.099 9.437 1.00 12.16 220 LEU A C 1
ATOM 1743 O O . LEU A 1 223 ? 31.844 14.758 8.403 1.00 13.64 220 LEU A O 1
ATOM 1748 N N . VAL A 1 224 ? 30.638 13.929 10.108 1.00 11.21 221 VAL A N 1
ATOM 1749 C CA . VAL A 1 224 ? 29.420 14.653 9.774 1.00 11.61 221 VAL A CA 1
ATOM 1750 C C . VAL A 1 224 ? 29.074 15.526 10.967 1.00 11.00 221 VAL A C 1
ATOM 1751 O O . VAL A 1 224 ? 28.768 15.025 12.049 1.00 11.37 221 VAL A O 1
ATOM 1755 N N . THR A 1 225 ? 29.153 16.839 10.804 1.00 9.76 222 THR A N 1
ATOM 1756 C CA . THR A 1 225 ? 28.787 17.720 11.901 1.00 10.45 222 THR A CA 1
ATOM 1757 C C . THR A 1 225 ? 27.989 18.916 11.378 1.00 10.08 222 THR A C 1
ATOM 1758 O O . THR A 1 225 ? 27.496 18.886 10.244 1.00 10.28 222 THR A O 1
ATOM 1762 N N . SER A 1 226 ? 27.832 19.938 12.206 1.00 10.08 223 SER A N 1
ATOM 1763 C CA . SER A 1 226 ? 26.914 21.024 11.910 1.00 10.39 223 SER A CA 1
ATOM 1764 C C . SER A 1 226 ? 27.341 22.265 12.662 1.00 10.99 223 SER A C 1
ATOM 1765 O O . SER A 1 226 ? 28.166 22.204 13.570 1.00 10.77 223 SER A O 1
ATOM 1768 N N . PHE A 1 227 ? 26.779 23.404 12.294 1.00 9.07 224 PHE A N 1
ATOM 1769 C CA . PHE A 1 227 ? 27.051 24.629 13.029 1.00 9.31 224 PHE A CA 1
ATOM 1770 C C . PHE A 1 227 ? 25.947 25.631 12.768 1.00 9.27 224 PHE A C 1
ATOM 1771 O O . PHE A 1 227 ? 25.402 25.677 11.664 1.00 9.16 224 PHE A O 1
ATOM 1779 N N . LEU A 1 228 ? 25.591 26.417 13.787 1.00 9.37 225 LEU A N 1
ATOM 1780 C CA . LEU A 1 228 ? 24.699 27.553 13.600 1.00 9.64 225 LEU A CA 1
ATOM 1781 C C . LEU A 1 228 ? 25.473 28.755 13.079 1.00 9.12 225 LEU A C 1
ATOM 1782 O O . LEU A 1 228 ? 26.591 29.035 13.535 1.00 10.27 225 LEU A O 1
ATOM 1787 N N . THR A 1 229 ? 24.882 29.457 12.109 1.00 10.28 226 THR A N 1
ATOM 1788 C CA . THR A 1 229 ? 25.530 30.597 11.451 1.00 10.38 226 THR A CA 1
ATOM 1789 C C . THR A 1 229 ? 25.038 31.930 12.012 1.00 9.70 226 THR A C 1
ATOM 1790 O O . THR A 1 229 ? 23.922 32.018 12.549 1.00 10.40 226 THR A O 1
ATOM 1794 N N . PRO A 1 230 ? 25.861 32.979 11.892 1.00 10.30 227 PRO A N 1
ATOM 1795 C CA . PRO A 1 230 ? 25.475 34.306 12.394 1.00 11.11 227 PRO A CA 1
ATOM 1796 C C . PRO A 1 230 ? 24.494 34.983 11.449 1.00 11.47 227 PRO A C 1
ATOM 1797 O O . PRO A 1 230 ? 24.627 34.834 10.234 1.00 12.15 227 PRO A O 1
ATOM 1801 N N . PRO A 1 231 ? 23.533 35.740 11.999 1.00 12.29 228 PRO A N 1
ATOM 1802 C CA . PRO A 1 231 ? 22.601 36.498 11.157 1.00 13.41 228 PRO A CA 1
ATOM 1803 C C . PRO A 1 231 ? 23.269 37.751 10.596 1.00 15.55 228 PRO A C 1
ATOM 1804 O O . PRO A 1 231 ? 24.385 38.107 11.003 1.00 13.66 228 PRO A O 1
ATOM 1808 N N . PRO A 1 232 ? 22.599 38.417 9.654 1.00 14.91 229 PRO A N 1
ATOM 1809 C CA . PRO A 1 232 ? 23.206 39.589 9.019 1.00 15.86 229 PRO A CA 1
ATOM 1810 C C . PRO A 1 232 ? 23.587 40.704 10.001 1.00 16.82 229 PRO A C 1
ATOM 1811 O O . PRO A 1 232 ? 24.610 41.340 9.779 1.00 16.98 229 PRO A O 1
ATOM 1815 N N . ALA A 1 233 ? 22.832 40.912 11.072 1.00 16.57 230 ALA A N 1
ATOM 1816 C CA . ALA A 1 233 ? 23.206 41.983 12.000 1.00 17.51 230 ALA A CA 1
ATOM 1817 C C . ALA A 1 233 ? 24.579 41.718 12.619 1.00 17.46 230 ALA A C 1
ATOM 1818 O O . ALA A 1 233 ? 25.343 42.650 12.886 1.00 18.44 230 ALA A O 1
ATOM 1820 N N . LEU A 1 234 ? 24.893 40.443 12.833 1.00 15.58 231 LEU A N 1
ATOM 1821 C CA . LEU A 1 234 ? 26.091 40.064 13.576 1.00 15.23 231 LEU A CA 1
ATOM 1822 C C . LEU A 1 234 ? 27.339 39.946 12.700 1.00 16.41 231 LEU A C 1
ATOM 1823 O O . LEU A 1 234 ? 28.456 40.211 13.151 1.00 19.30 231 LEU A O 1
ATOM 1828 N N . SER A 1 235 ? 27.159 39.534 11.446 1.00 15.35 232 SER A N 1
ATOM 1829 C CA . SER A 1 235 ? 28.297 39.250 10.584 1.00 13.89 232 SER A CA 1
ATOM 1830 C C . SER A 1 235 ? 28.119 39.789 9.174 1.00 15.94 232 SER A C 1
ATOM 1831 O O . SER A 1 235 ? 27.085 39.543 8.546 1.00 16.25 232 SER A O 1
ATOM 1834 N N . PRO A 1 236 ? 29.143 40.491 8.651 1.00 15.92 233 PRO A N 1
ATOM 1835 C CA . PRO A 1 236 ? 29.132 40.919 7.247 1.00 18.38 233 PRO A CA 1
ATOM 1836 C C . PRO A 1 236 ? 29.078 39.724 6.301 1.00 17.62 233 PRO A C 1
ATOM 1837 O O . PRO A 1 236 ? 28.726 39.882 5.141 1.00 17.62 233 PRO A O 1
ATOM 1841 N N . ASP A 1 237 ? 29.416 38.541 6.809 1.00 16.21 234 ASP A N 1
ATOM 1842 C CA . ASP A 1 237 ? 29.478 37.333 5.988 1.00 14.97 234 ASP A CA 1
ATOM 1843 C C . ASP A 1 237 ? 28.373 36.345 6.333 1.00 14.25 234 ASP A C 1
ATOM 1844 O O . ASP A 1 237 ? 28.508 35.140 6.099 1.00 14.54 234 ASP A O 1
ATOM 1849 N N . SER A 1 238 ? 27.284 36.840 6.912 1.00 14.82 235 SER A N 1
ATOM 1850 C CA . SER A 1 238 ? 26.147 35.972 7.187 1.00 14.89 235 SER A CA 1
ATOM 1851 C C . SER A 1 238 ? 25.671 35.326 5.901 1.00 11.74 235 SER A C 1
ATOM 1852 O O . SER A 1 238 ? 25.481 36.013 4.899 1.00 14.04 235 SER A O 1
ATOM 1855 N N . PRO A 1 239 ? 25.436 34.008 5.928 1.00 12.21 236 PRO A N 1
ATOM 1856 C CA . PRO A 1 239 ? 24.864 33.310 4.770 1.00 12.32 236 PRO A CA 1
ATOM 1857 C C . PRO A 1 239 ? 23.328 33.264 4.783 1.00 11.74 236 PRO A C 1
ATOM 1858 O O . PRO A 1 239 ? 22.739 32.665 3.888 1.00 13.66 236 PRO A O 1
ATOM 1862 N N . TRP A 1 240 ? 22.680 33.830 5.798 1.00 11.66 237 TRP A N 1
ATOM 1863 C CA . TRP A 1 240 ? 21.230 33.738 5.893 1.00 13.52 237 TRP A CA 1
ATOM 1864 C C . TRP A 1 240 ? 20.561 34.204 4.613 1.00 13.69 237 TRP A C 1
ATOM 1865 O O . TRP A 1 240 ? 20.893 35.275 4.087 1.00 13.99 237 TRP A O 1
ATOM 1876 N N . ASP A 1 241 ? 19.618 33.406 4.114 1.00 13.09 238 ASP A N 1
ATOM 1877 C CA . ASP A 1 241 ? 18.775 33.819 2.996 1.00 13.89 238 ASP A CA 1
ATOM 1878 C C . ASP A 1 241 ? 17.482 34.369 3.580 1.00 14.37 238 ASP A C 1
ATOM 1879 O O . ASP A 1 241 ? 16.607 33.615 3.978 1.00 14.37 238 ASP A O 1
ATOM 1892 N N . GLN A 1 243 ? 15.000 35.637 2.250 1.00 17.60 240 GLN A N 1
ATOM 1893 C CA . GLN A 1 243 ? 13.803 35.296 1.486 1.00 18.65 240 GLN A CA 1
ATOM 1894 C C . GLN A 1 243 ? 13.269 33.917 1.851 1.00 20.90 240 GLN A C 1
ATOM 1895 O O . GLN A 1 243 ? 12.169 33.538 1.440 1.00 20.75 240 GLN A O 1
ATOM 1901 N N . ALA A 1 244 ? 14.046 33.176 2.636 1.00 16.65 241 ALA A N 1
ATOM 1902 C CA . ALA A 1 244 ? 13.671 31.831 3.053 1.00 13.73 241 ALA A CA 1
ATOM 1903 C C . ALA A 1 244 ? 13.190 31.809 4.503 1.00 15.24 241 ALA A C 1
ATOM 1904 O O . ALA A 1 244 ? 13.015 30.737 5.079 1.00 17.28 241 ALA A O 1
ATOM 1906 N N . ILE A 1 245 ? 12.976 32.994 5.074 1.00 14.16 242 ILE A N 1
ATOM 1907 C CA . ILE A 1 245 ? 12.595 33.118 6.485 1.00 16.23 242 ILE A CA 1
ATOM 1908 C C . ILE A 1 245 ? 11.347 33.978 6.605 1.00 16.33 242 ILE A C 1
ATOM 1909 O O . ILE A 1 245 ? 11.302 35.092 6.083 1.00 18.46 242 ILE A O 1
ATOM 1914 N N . ASP A 1 246 ? 10.325 33.473 7.286 1.00 17.13 243 ASP A N 1
ATOM 1915 C CA . ASP A 1 246 ? 9.132 34.279 7.508 1.00 21.39 243 ASP A CA 1
ATOM 1916 C C . ASP A 1 246 ? 9.456 35.419 8.473 1.00 17.89 243 ASP A C 1
ATOM 1917 O O . ASP A 1 246 ? 9.948 35.177 9.577 1.00 17.09 243 ASP A O 1
ATOM 1922 N N . PRO A 1 247 ? 9.196 36.671 8.067 1.00 19.02 244 PRO A N 1
ATOM 1923 C CA . PRO A 1 247 ? 9.595 37.783 8.937 1.00 20.37 244 PRO A CA 1
ATOM 1924 C C . PRO A 1 247 ? 8.940 37.759 10.321 1.00 19.26 244 PRO A C 1
ATOM 1925 O O . PRO A 1 247 ? 9.622 38.036 11.306 1.00 18.86 244 PRO A O 1
ATOM 1929 N N . HIS A 1 248 ? 7.654 37.435 10.404 1.00 18.63 245 HIS A N 1
ATOM 1930 C CA . HIS A 1 248 ? 6.989 37.440 11.700 1.00 19.72 245 HIS A CA 1
ATOM 1931 C C . HIS A 1 248 ? 7.520 36.327 12.592 1.00 18.22 245 HIS A C 1
ATOM 1932 O O . HIS A 1 248 ? 7.754 36.537 13.789 1.00 19.32 245 HIS A O 1
ATOM 1939 N N . ASP A 1 249 ? 7.690 35.137 12.020 1.00 16.92 246 ASP A N 1
ATOM 1940 C CA . ASP A 1 249 ? 8.187 34.016 12.813 1.00 16.28 246 ASP A CA 1
ATOM 1941 C C . ASP A 1 249 ? 9.608 34.266 13.298 1.00 16.96 246 ASP A C 1
ATOM 1942 O O . ASP A 1 249 ? 9.975 33.841 14.390 1.00 15.88 246 ASP A O 1
ATOM 1947 N N . LEU A 1 250 ? 10.411 34.958 12.496 1.00 16.25 247 LEU A N 1
ATOM 1948 C CA . LEU A 1 250 ? 11.740 35.349 12.954 1.00 13.68 247 LEU A CA 1
ATOM 1949 C C . LEU A 1 250 ? 11.654 36.349 14.115 1.00 17.22 247 LEU A C 1
ATOM 1950 O O . LEU A 1 250 ? 12.384 36.228 15.105 1.00 16.23 247 LEU A O 1
ATOM 1955 N N . GLN A 1 251 ? 10.768 37.340 14.003 1.00 17.63 248 GLN A N 1
ATOM 1956 C CA . GLN A 1 251 ? 10.582 38.297 15.091 1.00 17.98 248 GLN A CA 1
ATOM 1957 C C . GLN A 1 251 ? 10.179 37.569 16.367 1.00 19.18 248 GLN A C 1
ATOM 1958 O O . GLN A 1 251 ? 10.695 37.854 17.449 1.00 19.14 248 GLN A O 1
ATOM 1964 N N . LEU A 1 252 ? 9.260 36.621 16.230 1.00 16.75 249 LEU A N 1
ATOM 1965 C CA . LEU A 1 252 ? 8.837 35.805 17.366 1.00 17.44 249 LEU A CA 1
ATOM 1966 C C . LEU A 1 252 ? 10.034 35.077 17.994 1.00 17.92 249 LEU A C 1
ATOM 1967 O O . LEU A 1 252 ? 10.249 35.141 19.206 1.00 16.92 249 LEU A O 1
ATOM 1972 N N . GLN A 1 253 ? 10.811 34.388 17.166 1.00 14.97 250 GLN A N 1
ATOM 1973 C CA . GLN A 1 253 ? 11.994 33.689 17.651 1.00 15.12 250 GLN A CA 1
ATOM 1974 C C . GLN A 1 253 ? 12.966 34.626 18.359 1.00 15.92 250 GLN A C 1
ATOM 1975 O O . GLN A 1 253 ? 13.493 34.301 19.423 1.00 15.73 250 GLN A O 1
ATOM 1981 N N . GLN A 1 254 ? 13.192 35.800 17.785 1.00 15.87 251 GLN A N 1
ATOM 1982 C CA . GLN A 1 254 ? 14.133 36.738 18.373 1.00 16.61 251 GLN A CA 1
ATOM 1983 C C . GLN A 1 254 ? 13.699 37.188 19.766 1.00 17.11 251 GLN A C 1
ATOM 1984 O O . GLN A 1 254 ? 14.528 37.327 20.663 1.00 16.51 251 GLN A O 1
ATOM 1990 N N . LEU A 1 255 ? 12.404 37.424 19.943 1.00 16.38 252 LEU A N 1
ATOM 1991 C CA . LEU A 1 255 ? 11.894 37.834 21.244 1.00 17.63 252 LEU A CA 1
ATOM 1992 C C . LEU A 1 255 ? 12.022 36.677 22.221 1.00 16.09 252 LEU A C 1
ATOM 1993 O O . LEU A 1 255 ? 12.530 36.837 23.339 1.00 18.42 252 LEU A O 1
ATOM 1998 N N . VAL A 1 256 ? 11.581 35.502 21.793 1.00 15.97 253 VAL A N 1
ATOM 1999 C CA . VAL A 1 256 ? 11.614 34.329 22.654 1.00 15.62 253 VAL A CA 1
ATOM 2000 C C . VAL A 1 256 ? 13.043 33.985 23.082 1.00 15.72 253 VAL A C 1
ATOM 2001 O O . VAL A 1 256 ? 13.293 33.718 24.263 1.00 17.77 253 VAL A O 1
ATOM 2005 N N . PHE A 1 257 ? 13.983 33.996 22.140 1.00 15.92 254 PHE A N 1
ATOM 2006 C CA . PHE A 1 257 ? 15.368 33.655 22.459 1.00 13.74 254 PHE A CA 1
ATOM 2007 C C . PHE A 1 257 ? 16.075 34.774 23.226 1.00 16.51 254 PHE A C 1
ATOM 2008 O O . PHE A 1 257 ? 16.614 34.550 24.303 1.00 16.61 254 PHE A O 1
ATOM 2016 N N . THR A 1 258 ? 16.095 35.984 22.673 1.00 18.34 255 THR A N 1
ATOM 2017 C CA . THR A 1 258 ? 16.898 37.045 23.284 1.00 18.84 255 THR A CA 1
ATOM 2018 C C . THR A 1 258 ? 16.379 37.504 24.639 1.00 20.53 255 THR A C 1
ATOM 2019 O O . THR A 1 258 ? 17.166 37.788 25.540 1.00 22.08 255 THR A O 1
ATOM 2023 N N . ARG A 1 259 ? 15.061 37.575 24.792 1.00 17.37 256 ARG A N 1
ATOM 2024 C CA . ARG A 1 259 ? 14.498 38.133 26.013 1.00 21.38 256 ARG A CA 1
ATOM 2025 C C . ARG A 1 259 ? 14.024 37.088 27.018 1.00 18.51 256 ARG A C 1
ATOM 2026 O O . ARG A 1 259 ? 14.162 37.281 28.225 1.00 20.58 256 ARG A O 1
ATOM 2034 N N . LEU A 1 260 ? 13.459 35.989 26.536 1.00 17.98 257 LEU A N 1
ATOM 2035 C CA . LEU A 1 260 ? 12.841 35.047 27.467 1.00 17.66 257 LEU A CA 1
ATOM 2036 C C . LEU A 1 260 ? 13.768 33.912 27.909 1.00 17.64 257 LEU A C 1
ATOM 2037 O O . LEU A 1 260 ? 14.095 33.798 29.096 1.00 18.09 257 LEU A O 1
ATOM 2042 N N . ILE A 1 261 ? 14.209 33.090 26.963 1.00 16.54 258 ILE A N 1
ATOM 2043 C CA . ILE A 1 261 ? 15.037 31.929 27.292 1.00 15.30 258 ILE A CA 1
ATOM 2044 C C . ILE A 1 261 ? 16.501 32.288 27.522 1.00 14.19 258 ILE A C 1
ATOM 2045 O O . ILE A 1 261 ? 17.122 31.837 28.484 1.00 15.34 258 ILE A O 1
ATOM 2050 N N . GLN A 1 262 ? 17.049 33.091 26.617 1.00 14.02 259 GLN A N 1
ATOM 2051 C CA . GLN A 1 262 ? 18.471 33.440 26.603 1.00 15.41 259 GLN A CA 1
ATOM 2052 C C . GLN A 1 262 ? 19.335 32.196 26.419 1.00 13.99 259 GLN A C 1
ATOM 2053 O O . GLN A 1 262 ? 20.117 31.828 27.286 1.00 13.37 259 GLN A O 1
ATOM 2059 N N . PRO A 1 263 ? 19.210 31.554 25.259 1.00 14.00 260 PRO A N 1
ATOM 2060 C CA . PRO A 1 263 ? 19.868 30.252 25.070 1.00 13.63 260 PRO A CA 1
ATOM 2061 C C . PRO A 1 263 ? 21.395 30.337 25.052 1.00 12.87 260 PRO A C 1
ATOM 2062 O O . PRO A 1 263 ? 21.979 31.351 24.662 1.00 15.47 260 PRO A O 1
ATOM 2066 N N . ARG A 1 264 ? 22.018 29.225 25.420 1.00 12.60 261 ARG A N 1
ATOM 2067 C CA . ARG A 1 264 ? 23.469 29.105 25.483 1.00 12.76 261 ARG A CA 1
ATOM 2068 C C . ARG A 1 264 ? 24.100 28.691 24.155 1.00 15.74 261 ARG A C 1
ATOM 2069 O O . ARG A 1 264 ? 25.328 28.627 24.065 1.00 14.96 261 ARG A O 1
ATOM 2077 N N . TRP A 1 265 ? 23.281 28.381 23.144 1.00 12.89 262 TRP A N 1
ATOM 2078 C CA . TRP A 1 265 ? 23.785 27.877 21.860 1.00 13.51 262 TRP A CA 1
ATOM 2079 C C . TRP A 1 265 ? 24.170 28.984 20.891 1.00 16.98 262 TRP A C 1
ATOM 2080 O O . TRP A 1 265 ? 23.957 28.856 19.680 1.00 19.75 262 TRP A O 1
ATOM 2091 N N . ASN A 1 266 ? 24.752 30.055 21.413 1.00 15.10 263 ASN A N 1
ATOM 2092 C CA . ASN A 1 266 ? 24.984 31.250 20.609 1.00 17.14 263 ASN A CA 1
ATOM 2093 C C . ASN A 1 266 ? 26.426 31.467 20.143 1.00 12.56 263 ASN A C 1
ATOM 2094 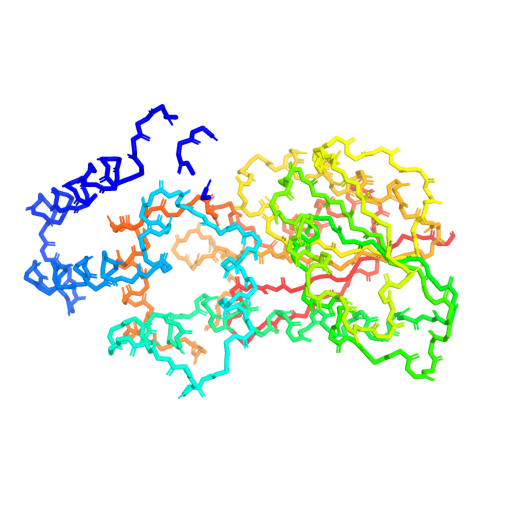O O . ASN A 1 266 ? 26.840 32.608 19.909 1.00 16.16 263 ASN A O 1
ATOM 2099 N N . ALA A 1 267 ? 27.179 30.378 20.016 1.00 11.79 264 ALA A N 1
ATOM 2100 C CA . ALA A 1 267 ? 28.495 30.459 19.400 1.00 11.34 264 ALA A CA 1
ATOM 2101 C C . ALA A 1 267 ? 28.289 30.250 17.909 1.00 12.38 264 ALA A C 1
ATOM 2102 O O . ALA A 1 267 ? 28.325 29.122 17.424 1.00 12.91 264 ALA A O 1
ATOM 2104 N N . LEU A 1 268 ? 28.062 31.344 17.201 1.00 10.44 265 LEU A N 1
ATOM 2105 C CA . LEU A 1 268 ? 27.660 31.305 15.792 1.00 10.87 265 LEU A CA 1
ATOM 2106 C C . LEU A 1 268 ? 28.888 31.493 14.919 1.00 12.05 265 LEU A C 1
ATOM 2107 O O . LEU A 1 268 ? 29.744 32.326 15.219 1.00 13.21 265 LEU A O 1
ATOM 2112 N N . ARG A 1 269 ? 28.973 30.722 13.833 1.00 10.77 266 ARG A N 1
ATOM 2113 C CA . ARG A 1 269 ? 30.163 30.709 12.990 1.00 10.53 266 ARG A CA 1
ATOM 2114 C C . ARG A 1 269 ? 29.770 30.592 11.529 1.00 10.09 266 ARG A C 1
ATOM 2115 O O . ARG A 1 269 ? 28.745 29.985 11.191 1.00 10.91 266 ARG A O 1
ATOM 2123 N N . THR A 1 270 ? 30.574 31.201 10.663 1.00 10.22 267 THR A N 1
ATOM 2124 C CA . THR A 1 270 ? 30.315 31.134 9.232 1.00 10.43 267 THR A CA 1
ATOM 2125 C C . THR A 1 270 ? 30.868 29.833 8.629 1.00 11.17 267 THR A C 1
ATOM 2126 O O . THR A 1 270 ? 31.620 29.085 9.278 1.00 11.66 267 THR A O 1
ATOM 2130 N N . HIS A 1 271 ? 30.509 29.585 7.370 1.00 10.22 268 HIS A N 1
ATOM 2131 C CA . HIS A 1 271 ? 31.063 28.474 6.611 1.00 11.13 268 HIS A CA 1
ATOM 2132 C C . HIS A 1 271 ? 32.583 28.601 6.531 1.00 10.54 268 HIS A C 1
ATOM 2133 O O . HIS A 1 271 ? 33.301 27.633 6.734 1.00 11.68 268 HIS A O 1
ATOM 2140 N N . ALA A 1 272 ? 33.063 29.806 6.240 1.00 11.29 269 ALA A N 1
ATOM 2141 C CA . ALA A 1 272 ? 34.501 30.017 6.120 1.00 10.75 269 ALA A CA 1
ATOM 2142 C C . ALA A 1 272 ? 35.223 29.776 7.441 1.00 11.44 269 ALA A C 1
ATOM 2143 O O . ALA A 1 272 ? 36.306 29.190 7.460 1.00 13.24 269 ALA A O 1
ATOM 2145 N N . GLN A 1 273 ? 34.630 30.220 8.548 1.00 10.74 270 GLN A N 1
ATOM 2146 C CA . GLN A 1 273 ? 35.248 29.988 9.853 1.00 11.65 270 GLN A CA 1
ATOM 2147 C C . GLN A 1 273 ? 35.310 28.489 10.141 1.00 13.95 270 GLN A C 1
ATOM 2148 O O . GLN A 1 273 ? 36.337 27.974 10.574 1.00 12.24 270 GLN A O 1
ATOM 2154 N N . THR A 1 274 ? 34.202 27.792 9.897 1.00 10.90 271 THR A N 1
ATOM 2155 C CA . THR A 1 274 ? 34.147 26.356 10.134 1.00 9.85 271 THR A CA 1
ATOM 2156 C C . THR A 1 274 ? 35.148 25.626 9.235 1.00 11.33 271 THR A C 1
ATOM 2157 O O . THR A 1 274 ? 35.837 24.705 9.688 1.00 12.26 271 THR A O 1
ATOM 2161 N N . ARG A 1 275 ? 35.230 26.031 7.966 1.00 11.17 272 ARG A N 1
ATOM 2162 C CA . ARG A 1 275 ? 36.215 25.449 7.069 1.00 11.23 272 ARG A CA 1
ATOM 2163 C C . ARG A 1 275 ? 37.639 25.605 7.603 1.00 11.96 272 ARG A C 1
ATOM 2164 O O . ARG A 1 275 ? 38.414 24.656 7.594 1.00 12.83 272 ARG A O 1
ATOM 2172 N N . ALA A 1 276 ? 37.969 26.811 8.056 1.00 12.61 273 ALA A N 1
ATOM 2173 C CA . ALA A 1 276 ? 39.297 27.060 8.619 1.00 13.03 273 ALA A CA 1
ATOM 2174 C C . ALA A 1 276 ? 39.592 26.146 9.807 1.00 12.31 273 ALA A C 1
ATOM 2175 O O . ALA A 1 276 ? 40.693 25.591 9.917 1.00 15.05 273 ALA A O 1
ATOM 2177 N N . GLN A 1 277 ? 38.617 25.980 10.694 1.00 11.33 274 GLN A N 1
ATOM 2178 C CA . GLN A 1 277 ? 38.824 25.109 11.852 1.00 11.87 274 GLN A CA 1
ATOM 2179 C C . GLN A 1 277 ? 39.025 23.657 11.419 1.00 12.86 274 GLN A C 1
ATOM 2180 O O . GLN A 1 277 ? 39.914 22.967 11.912 1.00 13.28 274 GLN A O 1
ATOM 2186 N N . LEU A 1 278 ? 38.185 23.193 10.498 1.00 11.06 275 LEU A N 1
ATOM 2187 C CA . LEU A 1 278 ? 38.259 21.796 10.088 1.00 11.03 275 LEU A CA 1
ATOM 2188 C C . LEU A 1 278 ? 39.559 21.503 9.339 1.00 12.57 275 LEU A C 1
ATOM 2189 O O . LEU A 1 278 ? 40.150 20.429 9.506 1.00 12.97 275 LEU A O 1
ATOM 2194 N N . GLU A 1 279 ? 39.988 22.443 8.496 1.00 11.77 276 GLU A N 1
ATOM 2195 C CA . GLU A 1 279 ? 41.245 22.275 7.766 1.00 14.00 276 GLU A CA 1
ATOM 2196 C C . GLU A 1 279 ? 42.441 22.271 8.719 1.00 14.79 276 GLU A C 1
ATOM 2197 O O . GLU A 1 279 ? 43.359 21.462 8.560 1.00 15.05 276 GLU A O 1
ATOM 2203 N N . GLU A 1 280 ? 42.422 23.146 9.718 1.00 13.55 277 GLU A N 1
ATOM 2204 C CA A GLU A 1 280 ? 43.482 23.156 10.727 0.54 13.46 277 GLU A CA 1
ATOM 2205 C CA B GLU A 1 280 ? 43.485 23.149 10.717 0.46 13.53 277 GLU A CA 1
ATOM 2206 C C . GLU A 1 280 ? 43.545 21.808 11.445 1.00 15.14 277 GLU A C 1
ATOM 2207 O O . GLU A 1 280 ? 44.631 21.300 11.737 1.00 16.04 277 GLU A O 1
ATOM 2218 N N . ALA A 1 281 ? 42.374 21.234 11.726 1.00 14.08 278 ALA A N 1
ATOM 2219 C CA . ALA A 1 281 ? 42.288 19.922 12.363 1.00 14.70 278 ALA A CA 1
ATOM 2220 C C . ALA A 1 281 ? 42.704 18.751 11.477 1.00 18.17 278 ALA A C 1
ATOM 2221 O O . ALA A 1 281 ? 42.822 17.629 11.973 1.00 19.50 278 ALA A O 1
ATOM 2223 N N . GLY A 1 282 ? 42.902 18.994 10.180 1.00 14.25 279 GLY A N 1
ATOM 2224 C CA . GLY A 1 282 ? 43.413 17.970 9.275 1.00 16.03 279 GLY A CA 1
ATOM 2225 C C . GLY A 1 282 ? 42.439 17.441 8.230 1.00 15.74 279 GLY A C 1
ATOM 2226 O O . GLY A 1 282 ? 42.779 16.543 7.442 1.00 17.31 279 GLY A O 1
ATOM 2227 N N . PHE A 1 283 ? 41.223 17.978 8.227 1.00 13.16 280 PHE A N 1
ATOM 2228 C CA . PHE A 1 283 ? 40.204 17.536 7.276 1.00 13.17 280 PHE A CA 1
ATOM 2229 C C . PHE A 1 283 ? 40.374 18.123 5.880 1.00 16.33 280 PHE A C 1
ATOM 2230 O O . PHE A 1 283 ? 40.911 19.218 5.706 1.00 16.20 280 PHE A O 1
ATOM 2238 N N . THR A 1 284 ? 39.897 17.372 4.889 1.00 15.66 281 THR A N 1
ATOM 2239 C CA . THR A 1 284 ? 39.920 17.792 3.494 1.00 15.88 281 THR A CA 1
ATOM 2240 C C . THR A 1 284 ? 38.571 17.488 2.848 1.00 18.56 281 THR A C 1
ATOM 2241 O O . THR A 1 284 ? 37.683 16.896 3.469 1.00 16.68 281 THR A O 1
ATOM 2245 N N . ASP A 1 285 ? 38.418 17.906 1.599 1.00 16.12 282 ASP A N 1
ATOM 2246 C CA . ASP A 1 285 ? 37.255 17.554 0.787 1.00 16.94 282 ASP A CA 1
ATOM 2247 C C . ASP A 1 285 ? 35.915 17.920 1.435 1.00 15.16 282 ASP A C 1
ATOM 2248 O O . ASP A 1 285 ? 34.943 17.169 1.338 1.00 19.52 282 ASP A O 1
ATOM 2253 N N . LEU A 1 286 ? 35.846 19.097 2.038 1.00 13.12 283 LEU A N 1
ATOM 2254 C CA . LEU A 1 286 ? 34.630 19.498 2.748 1.00 12.86 283 LEU A CA 1
ATOM 2255 C C . LEU A 1 286 ? 33.445 19.649 1.812 1.00 13.78 283 LEU A C 1
ATOM 2256 O O . LEU A 1 286 ? 33.569 20.206 0.710 1.00 15.07 283 LEU A O 1
ATOM 2261 N N . ARG A 1 287 ? 32.295 19.167 2.267 1.00 11.37 284 ARG A N 1
ATOM 2262 C CA . ARG A 1 287 ? 31.021 19.364 1.580 1.00 11.06 284 ARG A CA 1
ATOM 2263 C C . ARG A 1 287 ? 30.029 19.945 2.577 1.00 11.80 284 ARG A C 1
ATOM 2264 O O . ARG A 1 287 ? 29.843 19.398 3.674 1.00 11.84 284 ARG A O 1
ATOM 2272 N N . PHE A 1 288 ? 29.409 21.061 2.218 1.00 11.57 285 PHE A N 1
ATOM 2273 C CA . PHE A 1 288 ? 28.379 21.640 3.070 1.00 10.11 285 PHE A CA 1
ATOM 2274 C C . PHE A 1 288 ? 27.001 21.314 2.507 1.00 13.37 285 PHE A C 1
ATOM 2275 O O . PHE A 1 288 ? 26.766 21.402 1.293 1.00 15.81 285 PHE A O 1
ATOM 2283 N N . GLU A 1 289 ? 26.085 20.921 3.379 1.00 10.86 286 GLU A N 1
ATOM 2284 C CA . GLU A 1 289 ? 24.691 20.709 3.013 1.00 10.84 286 GLU A CA 1
ATOM 2285 C C . GLU A 1 289 ? 23.867 21.735 3.764 1.00 11.27 286 GLU A C 1
ATOM 2286 O O . GLU A 1 289 ? 23.599 21.587 4.971 1.00 10.98 286 GLU A O 1
ATOM 2292 N N . ASP A 1 290 ? 23.496 22.802 3.068 1.00 11.09 287 ASP A N 1
ATOM 2293 C CA . ASP A 1 290 ? 22.802 23.910 3.706 1.00 10.34 287 ASP A CA 1
ATOM 2294 C C . ASP A 1 290 ? 21.308 23.664 3.823 1.00 10.94 287 ASP A C 1
ATOM 2295 O O . ASP A 1 290 ? 20.670 23.177 2.884 1.00 12.53 287 ASP A O 1
ATOM 2300 N N . ASP A 1 291 ? 20.741 24.036 4.963 1.00 10.07 288 ASP A N 1
ATOM 2301 C CA . ASP A 1 291 ? 19.294 24.145 5.063 1.00 10.19 288 ASP A CA 1
ATOM 2302 C C . ASP A 1 291 ? 18.842 25.336 4.210 1.00 11.32 288 ASP A C 1
ATOM 2303 O O . ASP A 1 291 ? 19.660 26.156 3.769 1.00 11.36 288 ASP A O 1
ATOM 2308 N N . ARG A 1 292 ? 17.543 25.430 3.961 1.00 11.49 289 ARG A N 1
ATOM 2309 C CA . ARG A 1 292 ? 17.026 26.428 3.040 1.00 13.06 289 ARG A CA 1
ATOM 2310 C C . ARG A 1 292 ? 17.453 27.853 3.389 1.00 12.04 289 ARG A C 1
ATOM 2311 O O . ARG A 1 292 ? 17.892 28.605 2.527 1.00 13.02 289 ARG A O 1
ATOM 2319 N N . ALA A 1 293 ? 17.355 28.221 4.662 1.00 11.36 290 ALA A N 1
ATOM 2320 C CA . ALA A 1 293 ? 17.679 29.587 5.054 1.00 11.21 290 ALA A CA 1
ATOM 2321 C C . ALA A 1 293 ? 19.149 29.783 5.455 1.00 10.93 290 ALA A C 1
ATOM 2322 O O . ALA A 1 293 ? 19.559 30.902 5.755 1.00 10.64 290 ALA A O 1
ATOM 2324 N N . ARG A 1 294 ? 19.911 28.694 5.475 1.00 10.01 291 ARG A N 1
ATOM 2325 C CA . ARG A 1 294 ? 21.342 28.668 5.841 1.00 9.02 291 ARG A CA 1
ATOM 2326 C C . ARG A 1 294 ? 21.592 29.023 7.300 1.00 10.36 291 ARG A C 1
ATOM 2327 O O . ARG A 1 294 ? 22.643 29.568 7.640 1.00 11.97 291 ARG A O 1
ATOM 2335 N N . LEU A 1 295 ? 20.631 28.671 8.149 1.00 9.96 292 LEU A N 1
ATOM 2336 C CA . LEU A 1 295 ? 20.748 28.863 9.597 1.00 10.15 292 LEU A CA 1
ATOM 2337 C C . LEU A 1 295 ? 21.583 27.785 10.283 1.00 9.75 292 LEU A C 1
ATOM 2338 O O . LEU A 1 295 ? 22.173 28.035 11.339 1.00 9.63 292 LEU A O 1
ATOM 2343 N N . PHE A 1 296 ? 21.600 26.580 9.730 1.00 9.09 293 PHE A N 1
ATOM 2344 C CA . PHE A 1 296 ? 22.181 25.450 10.451 1.00 10.37 293 PHE A CA 1
ATOM 2345 C C . PHE A 1 296 ? 22.749 24.436 9.462 1.00 8.94 293 PHE A C 1
ATOM 2346 O O . PHE A 1 296 ? 22.234 23.319 9.346 1.00 9.79 293 PHE A O 1
ATOM 2354 N N . PRO A 1 297 ? 23.838 24.803 8.768 1.00 9.18 294 PRO A N 1
ATOM 2355 C CA . PRO A 1 297 ? 24.398 23.870 7.791 1.00 10.25 294 PRO A CA 1
ATOM 2356 C C . PRO A 1 297 ? 24.990 22.619 8.419 1.00 10.01 294 PRO A C 1
ATOM 2357 O O . PRO A 1 297 ? 25.442 22.596 9.571 1.00 9.56 294 PRO A O 1
ATOM 2361 N N . THR A 1 298 ? 24.998 21.575 7.599 1.00 9.89 295 THR A N 1
ATOM 2362 C CA . THR A 1 298 ? 25.674 20.319 7.865 1.00 9.16 295 THR A CA 1
ATOM 2363 C C . THR A 1 298 ? 26.977 20.364 7.086 1.00 9.78 295 THR A C 1
ATOM 2364 O O . THR A 1 298 ? 27.024 20.913 5.980 1.00 9.91 295 THR A O 1
ATOM 2368 N N . VAL A 1 299 ? 28.033 19.801 7.652 1.00 9.60 296 VAL A N 1
ATOM 2369 C CA . VAL A 1 299 ? 29.290 19.671 6.934 1.00 9.74 296 VAL A CA 1
ATOM 2370 C C . VAL A 1 299 ? 29.808 18.242 7.023 1.00 11.05 296 VAL A C 1
ATOM 2371 O O . VAL A 1 299 ? 29.797 17.624 8.099 1.00 10.90 296 VAL A O 1
ATOM 2375 N N . ILE A 1 300 ? 30.245 17.723 5.878 1.00 10.29 297 ILE A N 1
ATOM 2376 C CA . ILE A 1 300 ? 30.871 16.411 5.788 1.00 10.31 297 ILE A CA 1
ATOM 2377 C C . ILE A 1 300 ? 32.340 16.640 5.459 1.00 10.98 297 ILE A C 1
ATOM 2378 O O . ILE A 1 300 ? 32.661 17.281 4.448 1.00 12.74 297 ILE A O 1
ATOM 2383 N N . ALA A 1 301 ? 33.225 16.137 6.314 1.00 10.85 298 ALA A N 1
ATOM 2384 C CA . ALA A 1 301 ? 34.661 16.399 6.220 1.00 13.23 298 ALA A CA 1
ATOM 2385 C C . ALA A 1 301 ? 35.425 15.082 6.140 1.00 15.58 298 ALA A C 1
ATOM 2386 O O . ALA A 1 301 ? 35.171 14.174 6.921 1.00 16.02 298 ALA A O 1
ATOM 2388 N N . ARG A 1 302 ? 36.375 14.980 5.213 1.00 14.78 299 ARG A N 1
ATOM 2389 C CA . ARG A 1 302 ? 37.110 13.736 5.012 1.00 15.61 299 ARG A CA 1
ATOM 2390 C C . ARG A 1 302 ? 38.474 13.721 5.702 1.00 14.60 299 ARG A C 1
ATOM 2391 O O . ARG A 1 302 ? 39.193 14.715 5.677 1.00 17.17 299 ARG A O 1
ATOM 2399 N N . LYS A 1 303 ? 38.818 12.595 6.322 1.00 15.95 300 LYS A N 1
ATOM 2400 C CA . LYS A 1 303 ? 40.183 12.351 6.766 1.00 17.17 300 LYS A CA 1
ATOM 2401 C C . LYS A 1 303 ? 40.913 11.617 5.650 1.00 18.33 300 LYS A C 1
ATOM 2402 O O . LYS A 1 303 ? 40.456 10.574 5.196 1.00 18.44 300 LYS A O 1
ATOM 2408 N N . PRO A 1 304 ? 42.051 12.162 5.203 1.00 18.70 301 PRO A N 1
ATOM 2409 C CA . PRO A 1 304 ? 42.785 11.524 4.104 1.00 18.74 301 PRO A CA 1
ATOM 2410 C C . PRO A 1 304 ? 43.099 10.050 4.357 1.00 21.99 301 PRO A C 1
ATOM 2411 O O . PRO A 1 304 ? 43.383 9.647 5.488 1.00 22.37 301 PRO A O 1
ATOM 2415 N N . ALA A 1 305 ? 43.035 9.256 3.291 1.00 27.04 302 ALA A N 1
ATOM 2416 C CA . ALA A 1 305 ? 43.399 7.847 3.351 1.00 27.36 302 ALA A CA 1
ATOM 2417 C C . ALA A 1 305 ? 44.897 7.732 3.587 1.00 30.38 302 ALA A C 1
ATOM 2418 O O . ALA A 1 305 ? 45.638 8.664 3.274 1.00 32.41 302 ALA A O 1
#

Sequence (296 aa):
ASPSSHRAASADLAGVRRQARQQRILLQGNVPGFDVARQIELLHHGLAESELGRFLLLYRGLNAEWTHRLVVTHQPGSGALAPLERVFYERLPAVLATRERHGHFRRALQRHLRPGCCVVASVPCGWSELLALDYSSACPGVQLVGIDYDPEALDGATRLAAGHALAGQITLHRQDAWKLDTREGYDLLTSNGLNIYEPDDARVTEELYRRFWQALKPGGALVTSFLTPPPALSPDSPWDQAIDPHDLQLQQLVFTRLIQPRWNALRTHAQTRAQLEEEAGFTDLRFEDDRARLFPTVIARKPA

Nearest PDB structures (foldseek):
  3ocj-assembly1_A  TM=1.003E+00  e=1.494E-61  Bordetella parapertussis
  3g2q-assembly1_B  TM=6.498E-01  e=2.160E-07  Amycolatopsis orientalis
  3g2o-assembly1_B  TM=6.531E-01  e=3.084E-07  Amycolatopsis orientalis
  1yb2-assembly1_A-2  TM=6.769E-01  e=5.923E-07  Thermoplasma acidophilum DSM 1728
  6hp2-assembly1_A  TM=4.869E-01  e=2.939E-06  Brevibacillus brevis NBRC 100599

Organism: Bordetella parapertussis (strain 12822 / ATCC BAA-587 / NCTC 13253) (NCBI:txid257311)